Protein AF-A2FC98-F1 (afdb_monomer_lite)

Sequence (210 aa):
MTTYFIRNYIEILKECGGMNIEKQMKIYTKREDKYVVRMDRTTPLWDVMKTLWECKYFEPISYGELFTYTTDLYKQNLAPFKDLTYAPKYCVQLKKKAESKEVNKAKCKFIPEHVFFADFECSTDGFHKAFNICYDSEDGSVSESIWGQNCATEFLERLPDKSLIYFHNLSYDINFILRHMTEVKGTPIIKGSRTMQITGIIRMMLPDVW

Organism: Trichomonas vaginalis (strain ATCC PRA-98 / G3) (NCBI:txid412133)

Radius of gyration: 24.69 Å; chains: 1; bounding box: 65×34×64 Å

Secondary structure (DSSP, 8-state):
--HHHHHTHHHHHHHSTTS-HHHHTTEEEEETTEEEE-SS----HHHHHHHHHHTT-PPPPPHHHHHHHHHHHTTS-PPP-S-----TTTS-------------TTS-----SEEEEEEEEE--SSS--EEEEEEEETTSS-EEEEESTTHHHHHHHHSPTTEEEEETTHHHHHHHHGGG-SEEEEEEEEETTEEEEEEEE---------

InterPro domains:
  IPR012337 Ribonuclease H-like superfamily [SSF53098] (113-203)
  IPR036397 Ribonuclease H superfamily [G3DSA:3.30.420.10] (108-206)

pLDDT: mean 76.43, std 17.14, range [32.41, 96.5]

Foldseek 3Di:
DELQCLVCVVVLCVVVVVDDPLQSVQFHDADPNDTDGDPPDDDPPVSVVVSCVVVVVDDPQFPLNVVVCVVVVVVPDDDPCPDPDDDPVPDDDDPPDPDPDPPPPPPDDLDAPWEKEKEFDFDPPPPTATFKMWMATPVRPDTDMDGGSCRLLVVVVPDDPRYDYDYPQCLPVCSSNRRQFPAWPDDFDDDNSGGPDTDTDGDRPDPPPD

Structure (mmCIF, N/CA/C/O backbone):
data_AF-A2FC98-F1
#
_entry.id   AF-A2FC98-F1
#
loop_
_atom_site.group_PDB
_atom_site.id
_atom_site.type_symbol
_atom_site.label_atom_id
_atom_site.label_alt_id
_atom_site.label_comp_id
_atom_site.label_asym_id
_atom_site.label_entity_id
_atom_site.label_seq_id
_atom_site.pdbx_PDB_ins_code
_atom_site.Cartn_x
_atom_site.Cartn_y
_atom_site.Cartn_z
_atom_site.occupancy
_atom_site.B_iso_or_equiv
_atom_site.auth_seq_id
_atom_site.auth_comp_id
_atom_site.auth_asym_id
_atom_site.auth_atom_id
_atom_site.pdbx_PDB_model_num
ATOM 1 N N . MET A 1 1 ? 6.221 -8.059 -28.759 1.00 81.75 1 MET A N 1
ATOM 2 C CA . MET A 1 1 ? 7.152 -8.572 -27.739 1.00 81.75 1 MET A CA 1
ATOM 3 C C . MET A 1 1 ? 7.638 -9.958 -28.125 1.00 81.75 1 MET A C 1
ATOM 5 O O . MET A 1 1 ? 6.851 -10.730 -28.666 1.00 81.75 1 MET A O 1
ATOM 9 N N . THR A 1 2 ? 8.909 -10.269 -27.906 1.00 89.19 2 THR A N 1
ATOM 10 C CA . THR A 1 2 ? 9.522 -11.582 -28.170 1.00 89.19 2 THR A CA 1
ATOM 11 C C . THR A 1 2 ? 9.833 -12.295 -26.855 1.00 89.19 2 THR A C 1
ATOM 13 O O . THR A 1 2 ? 10.064 -11.654 -25.833 1.00 89.19 2 THR A O 1
ATOM 16 N N . THR A 1 3 ? 9.882 -13.627 -26.874 1.00 89.38 3 THR A N 1
ATOM 17 C CA . THR A 1 3 ? 10.328 -14.409 -25.706 1.00 89.38 3 THR A CA 1
ATOM 18 C C . THR A 1 3 ? 11.795 -14.144 -25.360 1.00 89.38 3 THR A C 1
ATOM 20 O O . THR A 1 3 ? 12.163 -14.135 -24.190 1.00 89.38 3 THR A O 1
ATOM 23 N N . TYR A 1 4 ? 12.625 -13.858 -26.370 1.00 90.19 4 TYR A N 1
ATOM 24 C CA . TYR A 1 4 ? 14.025 -13.477 -26.181 1.00 90.19 4 TYR A CA 1
ATOM 25 C C . TYR A 1 4 ? 14.160 -12.176 -25.386 1.00 90.19 4 TYR A C 1
ATOM 27 O O . TYR A 1 4 ? 14.960 -12.118 -24.455 1.00 90.19 4 TYR A O 1
ATOM 35 N N . PHE A 1 5 ? 13.352 -11.162 -25.717 1.00 89.75 5 PHE A N 1
ATOM 36 C CA . PHE A 1 5 ? 13.334 -9.899 -24.987 1.00 89.75 5 PHE A CA 1
ATOM 37 C C . PHE A 1 5 ? 12.967 -10.111 -23.519 1.00 89.75 5 PHE A C 1
ATOM 39 O O . PHE A 1 5 ? 13.672 -9.615 -22.653 1.00 89.75 5 PHE A O 1
ATOM 46 N N . ILE A 1 6 ? 11.922 -10.898 -23.238 1.00 88.88 6 ILE A N 1
ATOM 47 C CA . ILE A 1 6 ? 11.479 -11.168 -21.862 1.00 88.88 6 ILE A CA 1
ATOM 48 C C . ILE A 1 6 ? 12.611 -11.810 -21.049 1.00 88.88 6 ILE A C 1
ATOM 50 O O . ILE A 1 6 ? 12.925 -11.345 -19.962 1.00 88.88 6 ILE A O 1
ATOM 54 N N . ARG A 1 7 ? 13.278 -12.833 -21.594 1.00 90.56 7 ARG A N 1
ATOM 55 C CA . ARG A 1 7 ? 14.345 -13.562 -20.883 1.00 90.56 7 ARG A CA 1
ATOM 56 C C . ARG A 1 7 ? 15.604 -12.733 -20.622 1.00 90.56 7 ARG A C 1
ATOM 58 O O . ARG A 1 7 ? 16.310 -13.008 -19.663 1.00 90.56 7 ARG A O 1
ATOM 65 N N . ASN A 1 8 ? 15.887 -11.748 -21.472 1.00 89.69 8 ASN A N 1
ATOM 66 C CA . ASN A 1 8 ? 17.118 -10.951 -21.431 1.00 89.69 8 ASN A CA 1
ATOM 67 C C . ASN A 1 8 ? 16.816 -9.468 -21.163 1.00 89.69 8 ASN A C 1
ATOM 69 O O . ASN A 1 8 ? 17.595 -8.590 -21.528 1.00 89.69 8 ASN A O 1
ATOM 73 N N . TYR A 1 9 ? 15.665 -9.184 -20.549 1.00 86.38 9 TYR A N 1
ATOM 74 C CA . TYR A 1 9 ? 15.118 -7.838 -20.381 1.00 86.38 9 TYR A CA 1
ATOM 75 C C . TYR A 1 9 ? 16.117 -6.868 -19.735 1.00 86.38 9 TYR A C 1
ATOM 77 O O . TYR A 1 9 ? 16.328 -5.766 -20.239 1.00 86.38 9 TYR A O 1
ATOM 85 N N . ILE A 1 10 ? 16.785 -7.305 -18.664 1.00 86.19 10 ILE A N 1
ATOM 86 C CA . ILE A 1 10 ? 17.734 -6.485 -17.898 1.00 86.19 10 ILE A CA 1
ATOM 87 C C . ILE A 1 10 ? 18.973 -6.130 -18.738 1.00 86.19 10 ILE A C 1
ATOM 89 O O . ILE A 1 10 ? 19.403 -4.977 -18.750 1.00 86.19 10 ILE A O 1
ATOM 93 N N . GLU A 1 11 ? 19.533 -7.103 -19.465 1.00 87.75 11 GLU A N 1
ATOM 94 C CA . GLU A 1 11 ? 20.706 -6.902 -20.331 1.00 87.75 11 GLU A CA 1
ATOM 95 C C . GLU A 1 11 ? 20.370 -5.969 -21.500 1.00 87.75 11 GLU A C 1
ATOM 97 O O . GLU A 1 11 ? 21.089 -5.005 -21.760 1.00 87.75 11 GLU A O 1
ATOM 102 N N . ILE A 1 12 ? 19.226 -6.196 -22.151 1.00 86.25 12 ILE A N 1
ATOM 103 C CA . ILE A 1 12 ? 18.776 -5.392 -23.290 1.00 86.25 12 ILE A CA 1
ATOM 104 C C . ILE A 1 12 ? 18.507 -3.946 -22.872 1.00 86.25 12 ILE A C 1
ATOM 106 O O . ILE A 1 12 ? 18.895 -3.035 -23.598 1.00 86.25 12 ILE A O 1
ATOM 110 N N . LEU A 1 13 ? 17.884 -3.704 -21.716 1.00 85.25 13 LEU A N 1
ATOM 111 C CA . LEU A 1 13 ? 17.677 -2.337 -21.229 1.00 85.25 13 LEU A CA 1
ATOM 112 C C . LEU A 1 13 ? 18.994 -1.609 -20.962 1.00 85.25 13 LEU A C 1
ATOM 114 O O . LEU A 1 13 ? 19.109 -0.421 -21.262 1.00 85.25 13 LEU A O 1
ATOM 118 N N . LYS A 1 14 ? 19.989 -2.319 -20.424 1.00 86.44 14 LYS A N 1
ATOM 119 C CA . LYS A 1 14 ? 21.305 -1.752 -20.123 1.00 86.44 14 LYS A CA 1
ATOM 120 C C . LYS A 1 14 ? 22.097 -1.437 -21.394 1.00 86.44 14 LYS A C 1
ATOM 122 O O . LYS A 1 14 ? 22.682 -0.364 -21.489 1.00 86.44 14 LYS A O 1
ATOM 127 N N . GLU A 1 15 ? 22.106 -2.344 -22.370 1.00 85.00 15 GLU A N 1
ATOM 128 C CA . GLU A 1 15 ? 22.886 -2.194 -23.609 1.00 85.00 15 GLU A CA 1
ATOM 129 C C . GLU A 1 15 ? 22.175 -1.345 -24.676 1.00 85.00 15 GLU A C 1
ATOM 131 O O . GLU A 1 15 ? 22.826 -0.654 -25.457 1.00 85.00 15 GLU A O 1
ATOM 136 N N . CYS A 1 16 ? 20.840 -1.363 -24.716 1.00 81.19 16 CYS A N 1
ATOM 137 C CA . CYS A 1 16 ? 20.030 -0.682 -25.732 1.00 81.19 16 CYS A CA 1
ATOM 138 C C . CYS A 1 16 ? 19.216 0.498 -25.181 1.00 81.19 16 CYS A C 1
ATOM 140 O O . CYS A 1 16 ? 18.250 0.904 -25.829 1.00 81.19 16 CYS A O 1
ATOM 142 N N . GLY A 1 17 ? 19.586 1.075 -24.033 1.00 73.62 17 GLY A N 1
ATOM 143 C CA . GLY A 1 17 ? 18.816 2.132 -23.354 1.00 73.62 17 GLY A CA 1
ATOM 144 C C . GLY A 1 17 ? 18.501 3.379 -24.199 1.00 73.62 17 GLY A C 1
ATOM 145 O O . GLY A 1 17 ? 17.511 4.053 -23.943 1.00 73.62 17 GLY A O 1
ATOM 146 N N . GLY A 1 18 ? 19.279 3.658 -25.253 1.00 77.00 18 GLY A N 1
ATOM 147 C CA . GLY A 1 18 ? 18.998 4.738 -26.214 1.00 77.00 18 GLY A CA 1
ATOM 148 C C . GLY A 1 18 ? 17.953 4.403 -27.294 1.00 77.00 18 GLY A C 1
ATOM 149 O O . GLY A 1 18 ? 17.582 5.266 -28.087 1.00 77.00 18 GLY A O 1
ATOM 150 N N . MET A 1 19 ? 17.489 3.154 -27.372 1.00 80.00 19 MET A N 1
ATOM 151 C CA . MET A 1 19 ? 16.503 2.686 -28.348 1.00 80.00 19 MET A CA 1
ATOM 152 C C . MET A 1 19 ? 15.081 2.767 -27.775 1.00 80.00 19 MET A C 1
ATOM 154 O O . MET A 1 19 ? 14.864 2.472 -26.607 1.00 80.00 19 MET A O 1
ATOM 158 N N . ASN A 1 20 ? 14.087 3.096 -28.609 1.00 85.69 20 ASN A N 1
ATOM 159 C CA . ASN A 1 20 ? 12.675 3.039 -28.210 1.00 85.69 20 ASN A CA 1
ATOM 160 C C . ASN A 1 20 ? 12.293 1.617 -27.741 1.00 85.69 20 ASN A C 1
ATOM 162 O O . ASN A 1 20 ? 12.609 0.629 -28.414 1.00 85.69 20 ASN A O 1
ATOM 166 N N . ILE A 1 21 ? 11.573 1.537 -26.621 1.00 84.25 21 ILE A N 1
ATOM 167 C CA . ILE A 1 21 ? 11.107 0.299 -25.993 1.00 84.25 21 ILE A CA 1
ATOM 168 C C . ILE A 1 21 ? 10.326 -0.610 -26.952 1.00 84.25 21 ILE A C 1
ATOM 170 O O . ILE A 1 21 ? 10.532 -1.821 -26.946 1.00 84.25 21 ILE A O 1
ATOM 174 N N . GLU A 1 22 ? 9.524 -0.060 -27.868 1.00 84.06 22 GLU A N 1
ATOM 175 C CA . GLU A 1 22 ? 8.793 -0.857 -28.864 1.00 84.06 22 GLU A CA 1
ATOM 176 C C . GLU A 1 22 ? 9.739 -1.630 -29.789 1.00 84.06 22 GLU A C 1
ATOM 178 O O . GLU A 1 22 ? 9.478 -2.786 -30.140 1.00 84.06 22 GLU A O 1
ATOM 183 N N . LYS A 1 23 ? 10.871 -1.015 -30.159 1.00 84.56 23 LYS A N 1
ATOM 184 C CA . LYS A 1 23 ? 11.907 -1.669 -30.966 1.00 84.56 23 LYS A CA 1
ATOM 185 C C . LYS A 1 23 ? 12.675 -2.699 -30.142 1.00 84.56 23 LYS A C 1
ATOM 187 O O . LYS A 1 23 ? 12.954 -3.783 -30.653 1.00 84.56 23 LYS A O 1
ATOM 192 N N . GLN A 1 24 ? 12.958 -2.407 -28.871 1.00 84.69 24 GLN A N 1
ATOM 193 C CA . GLN A 1 24 ? 13.608 -3.359 -27.964 1.00 84.69 24 GLN A CA 1
ATOM 194 C C . GLN A 1 24 ? 12.753 -4.621 -27.770 1.00 84.69 24 GLN A C 1
ATOM 196 O O . GLN A 1 24 ? 13.249 -5.739 -27.907 1.00 84.69 24 GLN A O 1
ATOM 201 N N . MET A 1 25 ? 11.436 -4.466 -27.595 1.00 87.06 25 MET A N 1
ATOM 202 C CA . MET A 1 25 ? 10.476 -5.573 -27.484 1.00 87.06 25 MET A CA 1
ATOM 203 C C . MET A 1 25 ? 10.423 -6.472 -28.733 1.00 87.06 25 MET A C 1
ATOM 205 O O . MET A 1 25 ? 9.812 -7.546 -28.696 1.00 87.06 25 MET A O 1
ATOM 209 N N . LYS A 1 26 ? 11.004 -6.044 -29.858 1.00 89.12 26 LYS A N 1
ATOM 210 C CA . LYS A 1 26 ? 11.063 -6.777 -31.133 1.00 89.12 26 LYS A CA 1
ATOM 211 C C . LYS A 1 26 ? 12.419 -7.455 -31.379 1.00 89.12 26 LYS A C 1
ATOM 213 O O . LYS A 1 26 ? 12.589 -8.114 -32.409 1.00 89.12 26 LYS A O 1
ATOM 218 N N . ILE A 1 27 ? 13.363 -7.349 -30.442 1.00 88.44 27 ILE A N 1
ATOM 219 C CA . ILE A 1 27 ? 14.639 -8.076 -30.465 1.00 88.44 27 ILE A CA 1
ATOM 220 C C . ILE A 1 27 ? 14.365 -9.559 -30.256 1.00 88.44 27 ILE A C 1
ATOM 222 O O . ILE A 1 27 ? 13.848 -9.946 -29.216 1.00 88.44 27 ILE A O 1
ATOM 226 N N . TYR A 1 28 ? 14.707 -10.415 -31.213 1.00 87.38 28 TYR A N 1
ATOM 227 C CA . TYR A 1 28 ? 14.424 -11.853 -31.090 1.00 87.38 28 TYR A CA 1
ATOM 228 C C . TYR A 1 28 ? 15.670 -12.727 -30.929 1.00 87.38 28 TYR A C 1
ATOM 230 O O . TYR A 1 28 ? 15.529 -13.918 -30.664 1.00 87.38 28 TYR A O 1
ATOM 238 N N . THR A 1 29 ? 16.861 -12.167 -31.145 1.00 88.75 29 THR A N 1
ATOM 239 C CA . THR A 1 29 ? 18.152 -12.851 -30.992 1.00 88.75 29 THR A CA 1
ATOM 240 C C . THR A 1 29 ? 19.287 -11.825 -30.970 1.00 88.75 29 THR A C 1
ATOM 242 O O . THR A 1 29 ? 19.140 -10.728 -31.517 1.00 88.75 29 THR A O 1
ATOM 245 N N . LYS A 1 30 ? 20.438 -12.207 -30.414 1.00 89.38 30 LYS A N 1
ATOM 246 C CA . LYS A 1 30 ? 21.739 -11.539 -30.597 1.00 89.38 30 LYS A CA 1
ATOM 247 C C . LYS A 1 30 ? 22.561 -12.363 -31.601 1.00 89.38 30 LYS A C 1
ATOM 249 O O . LYS A 1 30 ? 22.506 -13.593 -31.559 1.00 89.38 30 LYS A O 1
ATOM 254 N N . ARG A 1 31 ? 23.233 -11.722 -32.559 1.00 86.69 31 ARG A N 1
ATOM 255 C CA . ARG A 1 31 ? 24.169 -12.350 -33.515 1.00 86.69 31 ARG A CA 1
ATOM 256 C C . ARG A 1 31 ? 25.391 -11.454 -33.639 1.00 86.69 31 ARG A C 1
ATOM 258 O O . ARG A 1 31 ? 25.205 -10.272 -33.897 1.00 86.69 31 ARG A O 1
ATOM 265 N N . GLU A 1 32 ? 26.594 -12.007 -33.477 1.00 79.56 32 GLU A N 1
ATOM 266 C CA . GLU A 1 32 ? 27.857 -11.252 -33.618 1.00 79.56 32 GLU A CA 1
ATOM 267 C C . GLU A 1 32 ? 27.831 -9.925 -32.827 1.00 79.56 32 GLU A C 1
ATOM 269 O O . GLU A 1 32 ? 28.072 -8.851 -33.374 1.00 79.56 32 GLU A O 1
ATOM 274 N N . ASP A 1 33 ? 27.407 -9.996 -31.558 1.00 81.50 33 ASP A N 1
ATOM 275 C CA . ASP A 1 33 ? 27.194 -8.856 -30.645 1.00 81.50 33 ASP A CA 1
ATOM 276 C C . ASP A 1 33 ? 26.200 -7.774 -31.091 1.00 81.50 33 ASP A C 1
ATOM 278 O O . ASP A 1 33 ? 26.037 -6.750 -30.430 1.00 81.50 33 ASP A O 1
ATOM 282 N N . LYS A 1 34 ? 25.437 -8.016 -32.158 1.00 84.12 34 LYS A N 1
ATOM 283 C CA . LYS A 1 34 ? 24.363 -7.129 -32.607 1.00 84.12 34 LYS A CA 1
ATOM 284 C C . LYS A 1 34 ? 22.997 -7.730 -32.308 1.00 84.12 34 LYS A C 1
ATOM 286 O O . LYS A 1 34 ? 22.699 -8.882 -32.639 1.00 84.12 34 LYS A O 1
ATOM 291 N N . TYR A 1 35 ? 22.126 -6.924 -31.711 1.00 87.31 35 TYR A N 1
ATOM 292 C CA . TYR A 1 35 ? 20.727 -7.287 -31.523 1.00 87.31 35 TYR A CA 1
ATOM 293 C C . TYR A 1 35 ? 19.975 -7.236 -32.847 1.00 87.31 35 TYR A C 1
ATOM 295 O O . TYR A 1 35 ? 19.983 -6.226 -33.553 1.00 87.31 35 TYR A O 1
ATOM 303 N N . VAL A 1 36 ? 19.290 -8.329 -33.175 1.00 86.31 36 VAL A N 1
ATOM 304 C CA . VAL A 1 36 ? 18.489 -8.422 -34.394 1.00 86.31 36 VAL A CA 1
ATOM 305 C C . VAL A 1 36 ? 17.028 -8.156 -34.055 1.00 86.31 36 VAL A C 1
ATOM 307 O O . VAL A 1 36 ? 16.391 -8.903 -33.305 1.00 86.31 36 VAL A O 1
ATOM 310 N N . VAL A 1 37 ? 16.493 -7.094 -34.652 1.00 86.62 37 VAL A N 1
ATOM 311 C CA . VAL A 1 37 ? 15.103 -6.662 -34.501 1.00 86.62 37 VAL A CA 1
ATOM 312 C C . VAL A 1 37 ? 14.287 -7.141 -35.697 1.00 86.62 37 VAL A C 1
ATOM 314 O O . VAL A 1 37 ? 14.701 -6.973 -36.843 1.00 86.62 37 VAL A O 1
ATOM 317 N N . ARG A 1 38 ? 13.109 -7.718 -35.446 1.00 84.75 38 ARG A N 1
ATOM 318 C CA . ARG A 1 38 ? 12.140 -8.067 -36.497 1.00 84.75 38 ARG A CA 1
ATOM 319 C C . ARG A 1 38 ? 10.767 -7.510 -36.163 1.00 84.75 38 ARG A C 1
ATOM 321 O O . ARG A 1 38 ? 10.146 -7.937 -35.193 1.00 84.75 38 ARG A O 1
ATOM 328 N N . MET A 1 39 ? 10.309 -6.552 -36.968 1.00 81.06 39 MET A N 1
ATOM 329 C CA . MET A 1 39 ? 9.047 -5.839 -36.733 1.00 81.06 39 MET A CA 1
ATOM 330 C C . MET A 1 39 ? 7.819 -6.680 -37.087 1.00 81.06 39 MET A C 1
ATOM 332 O O . MET A 1 39 ? 6.813 -6.623 -36.376 1.00 81.06 39 MET A O 1
ATOM 336 N N . ASP A 1 40 ? 7.943 -7.499 -38.129 1.00 79.81 40 ASP A N 1
ATOM 337 C CA . ASP A 1 40 ? 6.948 -8.445 -38.643 1.00 79.81 40 ASP A CA 1
ATOM 338 C C . ASP A 1 40 ? 6.651 -9.588 -37.668 1.00 79.81 40 ASP A C 1
ATOM 340 O O . ASP A 1 40 ? 5.559 -10.153 -37.665 1.00 79.81 40 ASP A O 1
ATOM 344 N N . ARG A 1 41 ? 7.609 -9.921 -36.798 1.00 78.44 41 ARG A N 1
ATOM 345 C CA . ARG A 1 41 ? 7.461 -11.042 -35.879 1.00 78.44 41 ARG A CA 1
ATOM 346 C C . ARG A 1 41 ? 6.411 -10.752 -34.806 1.00 78.44 41 ARG A C 1
ATOM 348 O O . ARG A 1 41 ? 6.507 -9.800 -34.015 1.00 78.44 41 ARG A O 1
ATOM 355 N N . THR A 1 42 ? 5.443 -11.655 -34.736 1.00 77.19 42 THR A N 1
ATOM 356 C CA . THR A 1 42 ? 4.445 -11.753 -33.674 1.00 77.19 42 THR A CA 1
ATOM 357 C C . THR A 1 42 ? 4.717 -13.003 -32.851 1.00 77.19 42 THR A C 1
ATOM 359 O O . THR A 1 42 ? 4.834 -14.100 -33.392 1.00 77.19 42 THR A O 1
ATOM 362 N N . THR A 1 43 ? 4.833 -12.836 -31.539 1.00 86.19 43 THR A N 1
ATOM 363 C CA . THR A 1 43 ? 4.889 -13.961 -30.601 1.00 86.19 43 THR A CA 1
ATOM 364 C C . THR A 1 43 ? 3.469 -14.224 -30.118 1.00 86.19 43 THR A C 1
ATOM 366 O O . THR A 1 43 ? 2.803 -13.254 -29.740 1.00 86.19 43 THR A O 1
ATOM 369 N N . PRO A 1 44 ? 2.992 -15.479 -30.120 1.00 89.56 44 PRO A N 1
ATOM 370 C CA . PRO A 1 44 ? 1.703 -15.817 -29.534 1.00 89.56 44 PRO A CA 1
ATOM 371 C C . PRO A 1 44 ? 1.600 -15.314 -28.091 1.00 89.56 44 PRO A C 1
ATOM 373 O O . PRO A 1 44 ? 2.558 -15.408 -27.321 1.00 89.56 44 PRO A O 1
ATOM 376 N N . LEU A 1 45 ? 0.426 -14.803 -27.710 1.00 86.50 45 LEU A N 1
ATOM 377 C CA . LEU A 1 45 ? 0.183 -14.301 -26.353 1.00 86.50 45 LEU A CA 1
ATOM 378 C C . LEU A 1 45 ? 0.461 -15.377 -25.294 1.00 86.50 45 LEU A C 1
ATOM 380 O O . LEU A 1 45 ? 1.036 -15.084 -24.252 1.00 86.50 45 LEU A O 1
ATOM 384 N N . TRP A 1 46 ? 0.104 -16.627 -25.589 1.00 88.00 46 TRP A N 1
ATOM 385 C CA . TRP A 1 46 ? 0.376 -17.767 -24.716 1.00 88.00 46 TRP A CA 1
ATOM 386 C C . TRP A 1 46 ? 1.868 -17.928 -24.398 1.00 88.00 46 TRP A C 1
ATOM 388 O O . TRP A 1 46 ? 2.236 -18.048 -23.233 1.00 88.00 46 TRP A O 1
ATOM 398 N N . ASP A 1 47 ? 2.735 -17.857 -25.411 1.00 89.62 47 ASP A N 1
ATOM 399 C CA . ASP A 1 47 ? 4.182 -18.000 -25.224 1.00 89.62 47 ASP A CA 1
ATOM 400 C C . ASP A 1 47 ? 4.766 -16.826 -24.437 1.00 89.62 47 ASP A C 1
ATOM 402 O O . ASP A 1 47 ? 5.685 -17.003 -23.637 1.00 89.62 47 ASP A O 1
ATOM 406 N N . VAL A 1 48 ? 4.208 -15.627 -24.623 1.00 90.38 48 VAL A N 1
ATOM 407 C CA . VAL A 1 48 ? 4.547 -14.448 -23.819 1.00 90.38 48 VAL A CA 1
ATOM 408 C C . VAL A 1 48 ? 4.188 -14.674 -22.351 1.00 90.38 48 VAL A C 1
ATOM 410 O O . VAL A 1 48 ? 5.059 -14.542 -21.494 1.00 90.38 48 VAL A O 1
ATOM 413 N N . MET A 1 49 ? 2.943 -15.061 -22.065 1.00 89.69 49 MET A N 1
ATOM 414 C CA . MET A 1 49 ? 2.459 -15.309 -20.702 1.00 89.69 49 MET A CA 1
ATOM 415 C C . MET A 1 49 ? 3.261 -16.417 -20.019 1.00 89.69 49 MET A C 1
ATOM 417 O O . MET A 1 49 ? 3.709 -16.252 -18.886 1.00 89.69 49 MET A O 1
ATOM 421 N N . LYS A 1 50 ? 3.517 -17.518 -20.732 1.00 92.81 50 LYS A N 1
ATOM 422 C CA . LYS A 1 50 ? 4.335 -18.627 -20.238 1.00 92.81 50 LYS A CA 1
ATOM 423 C C . LYS A 1 50 ? 5.760 -18.180 -19.910 1.00 92.81 50 LYS A C 1
ATOM 425 O O . LYS A 1 50 ? 6.272 -18.522 -18.852 1.00 92.81 50 LYS A O 1
ATOM 430 N N . THR A 1 51 ? 6.385 -17.386 -20.780 1.00 90.06 51 THR A N 1
ATOM 431 C CA . THR A 1 51 ? 7.757 -16.899 -20.554 1.00 90.06 51 THR A CA 1
ATOM 432 C C . THR A 1 51 ? 7.824 -15.930 -19.371 1.00 90.06 51 THR A C 1
ATOM 434 O O . THR A 1 51 ? 8.738 -16.029 -18.561 1.00 90.06 51 THR A O 1
ATOM 437 N N . LEU A 1 52 ? 6.849 -15.025 -19.227 1.00 90.31 52 LEU A N 1
ATOM 438 C CA . LEU A 1 52 ? 6.750 -14.130 -18.064 1.00 90.31 52 LEU A CA 1
ATOM 439 C C . LEU A 1 52 ? 6.601 -14.916 -16.754 1.00 90.31 52 LEU A C 1
ATOM 441 O O . LEU A 1 52 ? 7.209 -14.556 -15.746 1.00 90.31 52 LEU A O 1
ATOM 445 N N . TRP A 1 53 ? 5.841 -16.014 -16.792 1.00 87.50 53 TRP A N 1
ATOM 446 C CA . TRP A 1 53 ? 5.659 -16.916 -15.657 1.00 87.50 53 TRP A CA 1
ATOM 447 C C . TRP A 1 53 ? 6.952 -17.649 -15.297 1.00 87.50 53 TRP A C 1
ATOM 449 O O . TRP A 1 53 ? 7.368 -17.631 -14.141 1.00 87.50 53 TRP A O 1
ATOM 459 N N . GLU A 1 54 ? 7.628 -18.241 -16.287 1.00 91.44 54 GLU A N 1
ATOM 460 C CA . GLU A 1 54 ? 8.928 -18.906 -16.112 1.00 91.44 54 GLU A CA 1
ATOM 461 C C . GLU A 1 54 ? 9.989 -17.955 -15.537 1.00 91.44 54 GLU A C 1
ATOM 463 O O . GLU A 1 54 ? 10.778 -18.350 -14.679 1.00 91.44 54 GLU A O 1
ATOM 468 N N . CYS A 1 55 ? 9.986 -16.692 -15.969 1.00 88.31 55 CYS A N 1
ATOM 469 C CA . CYS A 1 55 ? 10.916 -15.665 -15.503 1.00 88.31 55 CYS A CA 1
ATOM 470 C C . CYS A 1 55 ? 10.508 -14.992 -14.178 1.00 88.31 55 CYS A C 1
ATOM 472 O O . CYS A 1 55 ? 11.212 -14.087 -13.739 1.00 88.31 55 CYS A O 1
ATOM 474 N N . LYS A 1 56 ? 9.414 -15.423 -13.530 1.00 87.75 56 LYS A N 1
ATOM 475 C CA . LYS A 1 56 ? 8.904 -14.861 -12.262 1.00 87.75 56 LYS A CA 1
ATOM 476 C C . LYS A 1 56 ? 8.646 -13.347 -12.306 1.00 87.75 56 LYS A C 1
ATOM 478 O O . LYS A 1 56 ? 8.866 -12.652 -11.322 1.00 87.75 56 LYS A O 1
ATOM 483 N N . TYR A 1 57 ? 8.157 -12.840 -13.437 1.00 84.69 57 TYR A N 1
ATOM 484 C CA . TYR A 1 57 ? 7.820 -11.418 -13.593 1.00 84.69 57 TYR A CA 1
ATOM 485 C C . TYR A 1 57 ? 6.387 -11.063 -13.181 1.00 84.69 57 TYR A C 1
ATOM 487 O O . TYR A 1 57 ? 5.979 -9.914 -13.325 1.00 84.69 57 TYR A O 1
ATOM 495 N N . PHE A 1 58 ? 5.608 -12.030 -12.695 1.00 82.81 58 PHE A N 1
ATOM 496 C CA . PHE A 1 58 ? 4.293 -11.758 -12.130 1.00 82.81 58 PHE A CA 1
ATOM 497 C C . PHE A 1 58 ? 4.399 -11.529 -10.630 1.00 82.81 58 PHE A C 1
ATOM 499 O O . PHE A 1 58 ? 4.949 -12.360 -9.907 1.00 82.81 58 PHE A O 1
ATOM 506 N N . GLU A 1 59 ? 3.798 -10.440 -10.176 1.00 74.44 59 GLU A N 1
ATOM 507 C CA . GLU A 1 59 ? 3.550 -10.199 -8.764 1.00 74.44 59 GLU A CA 1
ATOM 508 C C . GLU A 1 59 ? 2.130 -10.669 -8.414 1.00 74.44 59 GLU A C 1
ATOM 510 O O . GLU A 1 59 ? 1.215 -10.547 -9.240 1.00 74.44 59 GLU A O 1
ATOM 515 N N . PRO A 1 60 ? 1.919 -11.258 -7.224 1.00 70.38 60 PRO A N 1
ATOM 516 C CA . PRO A 1 60 ? 0.581 -11.570 -6.749 1.00 70.38 60 PRO A CA 1
ATOM 517 C C . PRO A 1 60 ? -0.270 -10.301 -6.707 1.00 70.38 60 PRO A C 1
ATOM 519 O O . PRO A 1 60 ? 0.170 -9.281 -6.185 1.00 70.38 60 PRO A O 1
ATOM 522 N N . ILE A 1 61 ? -1.504 -10.385 -7.207 1.00 62.25 61 ILE A N 1
ATOM 523 C CA . ILE A 1 61 ? -2.464 -9.286 -7.079 1.00 62.25 61 ILE A CA 1
ATOM 524 C C . ILE A 1 61 ? -2.697 -9.041 -5.589 1.00 62.25 61 ILE A C 1
ATOM 526 O O . ILE A 1 61 ? -3.110 -9.950 -4.860 1.00 62.25 61 ILE A O 1
ATOM 530 N N . SER A 1 62 ? -2.441 -7.818 -5.141 1.00 57.72 62 SER A N 1
ATOM 531 C CA . SER A 1 62 ? -2.676 -7.436 -3.755 1.00 57.72 62 SER A CA 1
ATOM 532 C C . SER A 1 62 ? -4.175 -7.341 -3.457 1.00 57.72 62 SER A C 1
ATOM 534 O O . SER A 1 62 ? -5.006 -7.074 -4.331 1.00 57.72 62 SER A O 1
ATOM 536 N N . TYR A 1 63 ? -4.547 -7.516 -2.188 1.00 57.09 63 TYR A N 1
ATOM 537 C CA . TYR A 1 63 ? -5.942 -7.374 -1.763 1.00 57.09 63 TYR A CA 1
ATOM 538 C C . TYR A 1 63 ? -6.508 -5.977 -2.062 1.00 57.09 63 TYR A C 1
ATOM 540 O O . TYR A 1 63 ? -7.683 -5.858 -2.405 1.00 57.09 63 TYR A O 1
ATOM 548 N N . GLY A 1 64 ? -5.673 -4.935 -1.974 1.00 53.78 64 GLY A N 1
ATOM 549 C CA . GLY A 1 64 ? -6.050 -3.568 -2.338 1.00 53.78 64 GLY A CA 1
ATOM 550 C C . GLY A 1 64 ? -6.411 -3.435 -3.813 1.00 53.78 64 GLY A C 1
ATOM 551 O O . GLY A 1 64 ? -7.474 -2.913 -4.140 1.00 53.78 64 GLY A O 1
ATOM 552 N N . GLU A 1 65 ? -5.584 -3.986 -4.701 1.00 57.12 65 GLU A N 1
ATOM 553 C CA . GLU A 1 65 ? -5.870 -4.002 -6.136 1.00 57.12 65 GLU A CA 1
ATOM 554 C C . GLU A 1 65 ? -7.145 -4.786 -6.439 1.00 57.12 65 GLU A C 1
ATOM 556 O O . GLU A 1 65 ? -7.977 -4.308 -7.202 1.00 57.12 65 GLU A O 1
ATOM 561 N N . LEU A 1 66 ? -7.362 -5.942 -5.802 1.00 57.91 66 LEU A N 1
ATOM 562 C CA . LEU A 1 66 ? -8.591 -6.726 -5.966 1.00 57.91 66 LEU A CA 1
ATOM 563 C C . LEU A 1 66 ? -9.845 -5.922 -5.570 1.00 57.91 66 LEU A C 1
ATOM 565 O O . LEU A 1 66 ? -10.888 -6.025 -6.218 1.00 57.91 66 LEU A O 1
ATOM 569 N N . PHE A 1 67 ? -9.757 -5.109 -4.518 1.00 53.22 67 PHE A N 1
ATOM 570 C CA . PHE A 1 67 ? -10.863 -4.278 -4.040 1.00 53.22 67 PHE A CA 1
ATOM 571 C C . PHE A 1 67 ? -11.178 -3.121 -5.002 1.00 53.22 67 PHE A C 1
ATOM 573 O O . PHE A 1 67 ? -12.346 -2.857 -5.304 1.00 53.22 67 PHE A O 1
ATOM 580 N N . THR A 1 68 ? -10.147 -2.483 -5.555 1.00 53.97 68 THR A N 1
ATOM 581 C CA . THR A 1 68 ? -10.283 -1.474 -6.619 1.00 53.97 68 THR A CA 1
ATOM 582 C C . THR A 1 68 ? -10.832 -2.096 -7.906 1.00 53.97 68 THR A C 1
ATOM 584 O O . THR A 1 68 ? -11.819 -1.622 -8.462 1.00 53.97 68 THR A O 1
ATOM 587 N N . TYR A 1 69 ? -10.273 -3.228 -8.343 1.00 50.88 69 TYR A N 1
ATOM 588 C CA . TYR A 1 69 ? -10.734 -3.943 -9.533 1.00 50.88 69 TYR A CA 1
ATOM 589 C C . TYR A 1 69 ? -12.182 -4.387 -9.400 1.00 50.88 69 TYR A C 1
ATOM 591 O O . TYR A 1 69 ? -12.954 -4.192 -10.328 1.00 50.88 69 TYR A O 1
ATOM 599 N N . THR A 1 70 ? -12.587 -4.952 -8.263 1.00 54.06 70 THR A N 1
ATOM 600 C CA . THR A 1 70 ? -13.987 -5.350 -8.065 1.00 54.06 70 THR A CA 1
ATOM 601 C C . THR A 1 70 ? -14.915 -4.140 -8.081 1.00 54.06 70 THR A C 1
ATOM 603 O O . THR A 1 70 ? -15.940 -4.190 -8.750 1.00 54.06 70 THR A O 1
ATOM 606 N N . THR A 1 71 ? -14.563 -3.027 -7.439 1.00 54.56 71 THR A N 1
ATOM 607 C CA . THR A 1 71 ? -15.414 -1.826 -7.441 1.00 54.56 71 THR A CA 1
ATOM 608 C C . THR A 1 71 ? -15.511 -1.124 -8.801 1.00 54.56 71 THR A C 1
ATOM 610 O O . THR A 1 71 ? -16.569 -0.561 -9.099 1.00 54.56 71 THR A O 1
ATOM 613 N N . ASP A 1 72 ? -14.484 -1.197 -9.652 1.00 42.97 72 ASP A N 1
ATOM 614 C CA . ASP A 1 72 ? -14.499 -0.592 -10.992 1.00 42.97 72 ASP A CA 1
ATOM 615 C C . ASP A 1 72 ? -14.981 -1.542 -12.105 1.00 42.97 72 ASP A C 1
ATOM 617 O O . ASP A 1 72 ? -15.710 -1.103 -12.996 1.00 42.97 72 ASP A O 1
ATOM 621 N N . LEU A 1 73 ? -14.704 -2.851 -12.032 1.00 43.62 73 LEU A N 1
ATOM 622 C CA . LEU A 1 73 ? -15.285 -3.855 -12.943 1.00 43.62 73 LEU A CA 1
ATOM 623 C C . LEU A 1 73 ? -16.788 -4.027 -12.713 1.00 43.62 73 LEU A C 1
ATOM 625 O O . LEU A 1 73 ? -17.523 -4.201 -13.680 1.00 43.62 73 LEU A O 1
ATOM 629 N N . TYR A 1 74 ? -17.285 -3.895 -11.476 1.00 47.00 74 TYR A N 1
ATOM 630 C CA . TYR A 1 74 ? -18.735 -3.876 -11.233 1.00 47.00 74 TYR A CA 1
ATOM 631 C C . TYR A 1 74 ? -19.445 -2.696 -11.923 1.00 47.00 74 TYR A C 1
ATOM 633 O O . TYR A 1 74 ? -20.659 -2.758 -12.119 1.00 47.00 74 TYR A O 1
ATOM 641 N N . LYS A 1 75 ? -18.721 -1.636 -12.318 1.00 48.84 75 LYS A N 1
ATOM 642 C CA . LYS A 1 75 ? -19.284 -0.507 -13.078 1.00 48.84 75 LYS A CA 1
ATOM 643 C C . LYS A 1 75 ? -19.289 -0.741 -14.590 1.00 48.84 75 LYS A C 1
ATOM 645 O O . LYS A 1 75 ? -20.036 -0.062 -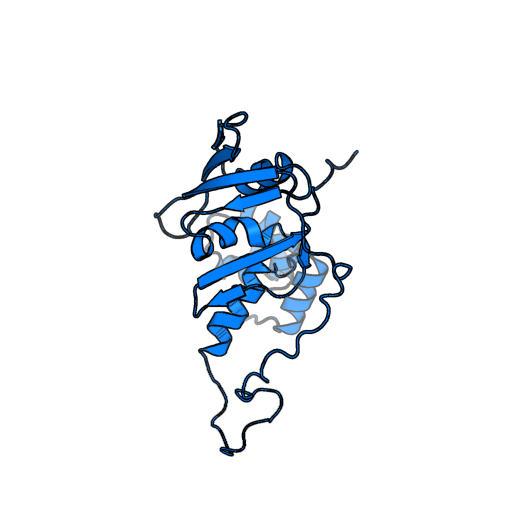15.290 1.00 48.84 75 LYS A O 1
ATOM 650 N N . GLN A 1 76 ? -18.488 -1.673 -15.108 1.00 45.72 76 GLN A N 1
ATOM 651 C CA . GLN A 1 76 ? -18.340 -1.899 -16.545 1.00 45.72 76 GLN A CA 1
ATOM 652 C C . GLN A 1 76 ? -18.940 -3.257 -16.932 1.00 45.72 76 GLN A C 1
ATOM 654 O O . GLN A 1 76 ? -18.302 -4.296 -16.819 1.00 45.72 76 GLN A O 1
ATOM 659 N N . ASN A 1 77 ? -20.177 -3.220 -17.437 1.00 47.88 77 ASN A N 1
ATOM 660 C CA . ASN A 1 77 ? -20.939 -4.342 -18.002 1.00 47.88 77 ASN A CA 1
ATOM 661 C C . ASN A 1 77 ? -21.504 -5.365 -17.006 1.00 47.88 77 ASN A C 1
ATOM 663 O O . ASN A 1 77 ? -21.220 -6.562 -17.072 1.00 47.88 77 ASN A O 1
ATOM 667 N N . LEU A 1 78 ? -22.464 -4.922 -16.190 1.00 48.41 78 LEU A N 1
ATOM 668 C CA . LEU A 1 78 ? -23.539 -5.832 -15.799 1.00 48.41 78 LEU A CA 1
ATOM 669 C C . LEU A 1 78 ? -24.275 -6.265 -17.076 1.00 48.41 78 LEU A C 1
ATOM 671 O O . LEU A 1 78 ? -24.735 -5.423 -17.850 1.00 48.41 78 LEU A O 1
ATOM 675 N N . ALA A 1 79 ? -24.342 -7.576 -17.317 1.00 47.69 79 ALA A N 1
ATOM 676 C CA . ALA A 1 79 ? -25.130 -8.142 -18.404 1.00 47.69 79 ALA A CA 1
ATOM 677 C C . ALA A 1 79 ? -26.564 -7.577 -18.362 1.00 47.69 79 ALA A C 1
ATOM 679 O O . ALA A 1 79 ? -27.098 -7.385 -17.264 1.00 47.69 79 ALA A O 1
ATOM 680 N N . PRO A 1 80 ? -27.211 -7.319 -19.515 1.00 48.59 80 PRO A N 1
ATOM 681 C CA . PRO A 1 80 ? -28.595 -6.871 -19.518 1.00 48.59 80 PRO A CA 1
ATOM 682 C C . PRO A 1 80 ? -29.440 -7.890 -18.753 1.00 48.59 80 PRO A C 1
ATOM 684 O O . PRO A 1 80 ? -29.376 -9.092 -19.030 1.00 48.59 80 PRO A O 1
ATOM 687 N N . PHE A 1 81 ? -30.201 -7.409 -17.767 1.00 47.03 81 PHE A N 1
ATOM 688 C CA . PHE A 1 81 ? -31.144 -8.227 -17.016 1.00 47.03 81 PHE A CA 1
ATOM 689 C C . PHE A 1 81 ? -32.136 -8.839 -18.010 1.00 47.03 81 PHE A C 1
ATOM 691 O O . PHE A 1 81 ? -33.028 -8.160 -18.511 1.00 47.03 81 PHE A O 1
ATOM 698 N N . LYS A 1 82 ? -31.944 -10.120 -18.342 1.00 56.06 82 LYS A N 1
ATOM 699 C CA . LYS A 1 82 ? -32.883 -10.884 -19.178 1.00 56.06 82 LYS A CA 1
ATOM 700 C C . LYS A 1 82 ? -34.209 -11.131 -18.461 1.00 56.06 82 LYS A C 1
ATOM 702 O O . LYS A 1 82 ? -35.207 -11.385 -19.120 1.00 56.06 82 LYS A O 1
ATOM 707 N N . ASP A 1 83 ? -34.194 -11.054 -17.134 1.00 59.41 83 ASP A N 1
ATOM 708 C CA . ASP A 1 83 ? -35.351 -11.229 -16.274 1.00 59.41 83 ASP A CA 1
ATOM 709 C C . ASP A 1 83 ? -35.210 -10.333 -15.031 1.00 59.41 83 ASP A C 1
ATOM 711 O O . ASP A 1 83 ? -34.112 -10.163 -14.491 1.00 59.41 83 ASP A O 1
ATOM 715 N N . LEU A 1 84 ? -36.328 -9.752 -14.597 1.00 58.09 84 LEU A N 1
ATOM 716 C CA . LEU A 1 84 ? -36.468 -8.927 -13.392 1.00 58.09 84 LEU A CA 1
ATOM 717 C C . LEU A 1 84 ? -36.611 -9.784 -12.121 1.00 58.09 84 LEU A C 1
ATOM 719 O O . LEU A 1 84 ? -36.820 -9.256 -11.027 1.00 58.09 84 LEU A O 1
ATOM 723 N N . THR A 1 85 ? -36.501 -11.108 -12.236 1.00 55.50 85 THR A N 1
ATOM 724 C CA . THR A 1 85 ? -36.477 -12.012 -11.087 1.00 55.50 85 THR A CA 1
ATOM 725 C C . THR A 1 85 ? -35.215 -11.800 -10.260 1.00 55.50 85 THR A C 1
ATOM 727 O O . THR A 1 85 ? -34.106 -12.178 -10.648 1.00 55.50 85 THR A O 1
ATOM 730 N N . TYR A 1 86 ? -35.378 -11.223 -9.076 1.00 51.53 86 TYR A N 1
ATOM 731 C CA . TYR A 1 86 ? -34.283 -11.095 -8.131 1.00 51.53 86 TYR A CA 1
ATOM 732 C C . TYR A 1 86 ? -33.941 -12.448 -7.495 1.00 51.53 86 TYR A C 1
ATOM 734 O O . TYR A 1 86 ? -34.822 -13.181 -7.048 1.00 51.53 86 TYR A O 1
ATOM 742 N N . ALA A 1 87 ? -32.647 -12.754 -7.378 1.00 60.22 87 ALA A N 1
ATOM 743 C CA . ALA A 1 87 ? -32.187 -13.886 -6.584 1.00 60.22 87 ALA A CA 1
ATOM 744 C C . ALA A 1 87 ? -32.473 -13.615 -5.088 1.00 60.22 87 ALA A C 1
ATOM 746 O O . ALA A 1 87 ? -31.850 -12.712 -4.523 1.00 60.22 87 ALA A O 1
ATOM 747 N N . PRO A 1 88 ? -33.327 -14.404 -4.401 1.00 60.16 88 PRO A N 1
ATOM 748 C CA . PRO A 1 88 ? -33.796 -14.100 -3.038 1.00 60.16 88 PRO A CA 1
ATOM 749 C C . PRO A 1 88 ? -32.682 -13.958 -1.990 1.00 60.16 88 PRO A C 1
ATOM 751 O O . PRO A 1 88 ? -32.844 -13.275 -0.978 1.00 60.16 88 PRO A O 1
ATOM 754 N N . LYS A 1 89 ? -31.529 -14.592 -2.243 1.00 59.81 89 LYS A N 1
ATOM 755 C CA . LYS A 1 89 ? -30.321 -14.505 -1.408 1.00 59.81 89 LYS A CA 1
ATOM 756 C C . LYS A 1 89 ? -29.633 -13.134 -1.440 1.00 59.81 89 LYS A C 1
ATOM 758 O O . LYS A 1 89 ? -28.887 -12.828 -0.519 1.00 59.81 89 LYS A O 1
ATOM 763 N N . TYR A 1 90 ? -29.862 -12.340 -2.486 1.00 47.59 90 TYR A N 1
ATOM 764 C CA . TYR A 1 90 ? -29.247 -11.023 -2.691 1.00 47.59 90 TYR A CA 1
ATOM 765 C C . TYR A 1 90 ? -30.268 -9.872 -2.642 1.00 47.59 90 TYR A C 1
ATOM 767 O O . TYR A 1 90 ? -29.890 -8.711 -2.769 1.00 47.59 90 TYR A O 1
ATOM 775 N N . CYS A 1 91 ? -31.557 -10.172 -2.443 1.00 55.56 91 CYS A N 1
ATOM 776 C CA . CYS A 1 91 ? -32.595 -9.169 -2.212 1.00 55.56 91 CYS A CA 1
ATOM 777 C C . CYS A 1 91 ? -32.447 -8.504 -0.842 1.00 55.56 91 CYS A C 1
ATOM 779 O O . CYS A 1 91 ? -32.041 -9.136 0.134 1.00 55.56 91 CYS A O 1
ATOM 781 N N . VAL A 1 92 ? -32.904 -7.255 -0.746 1.00 45.25 92 VAL A N 1
ATOM 782 C CA . VAL A 1 92 ? -33.153 -6.589 0.536 1.00 45.25 92 VAL A CA 1
ATOM 783 C C . VAL A 1 92 ? -34.201 -7.400 1.301 1.00 45.25 92 VAL A C 1
ATOM 785 O O . VAL A 1 92 ? -35.373 -7.429 0.936 1.00 45.25 92 VAL A O 1
ATOM 788 N N . GLN A 1 93 ? -33.775 -8.088 2.356 1.00 61.03 93 GLN A N 1
ATOM 789 C CA . GLN A 1 93 ? -34.682 -8.766 3.274 1.00 61.03 93 GLN A CA 1
ATOM 790 C C . GLN A 1 93 ? -35.095 -7.781 4.365 1.00 61.03 93 GLN A C 1
ATOM 792 O O . GLN A 1 93 ? -34.255 -7.061 4.910 1.00 61.03 93 GLN A O 1
ATOM 797 N N . LEU A 1 94 ? -36.387 -7.761 4.709 1.00 59.88 94 LEU A N 1
ATOM 798 C CA . LEU A 1 94 ? -36.859 -7.063 5.902 1.00 59.88 94 LEU A CA 1
ATOM 799 C C . LEU A 1 94 ? -36.039 -7.561 7.089 1.00 59.88 94 LEU A C 1
ATOM 801 O O . LEU A 1 94 ? -36.049 -8.752 7.411 1.00 59.88 94 LEU A O 1
ATOM 805 N N . LYS A 1 95 ? -35.297 -6.641 7.714 1.00 48.00 95 LYS A N 1
ATOM 806 C CA . LYS A 1 95 ? -34.527 -6.921 8.922 1.00 48.00 95 LYS A CA 1
ATOM 807 C C . LYS A 1 95 ? -35.524 -7.484 9.932 1.00 48.00 95 LYS A C 1
ATOM 809 O O . LYS A 1 95 ? -36.392 -6.751 10.407 1.00 48.00 95 LYS A O 1
ATOM 814 N N . LYS A 1 96 ? -35.451 -8.791 10.208 1.00 63.66 96 LYS A N 1
ATOM 815 C CA . LYS A 1 96 ? -36.261 -9.397 11.269 1.00 63.66 96 LYS A CA 1
ATOM 816 C C . LYS A 1 96 ? -36.034 -8.547 12.516 1.00 63.66 96 LYS A C 1
ATOM 818 O O . LYS A 1 96 ? -34.882 -8.189 12.790 1.00 63.66 96 LYS A O 1
ATOM 823 N N . LYS A 1 97 ? -37.114 -8.170 13.220 1.00 51.12 97 LYS A N 1
ATOM 824 C CA . LYS A 1 97 ? -36.987 -7.518 14.532 1.00 51.12 97 LYS A CA 1
ATOM 825 C C . LYS A 1 97 ? -35.963 -8.330 15.305 1.00 51.12 97 LYS A C 1
ATOM 827 O O . LYS A 1 97 ? -36.049 -9.556 15.295 1.00 51.12 97 LYS A O 1
ATOM 832 N N . ALA A 1 98 ? -34.956 -7.650 15.844 1.00 46.62 98 ALA A N 1
ATOM 833 C CA . ALA A 1 98 ? -33.923 -8.308 16.611 1.00 46.62 98 ALA A CA 1
ATOM 834 C C . ALA A 1 98 ? -34.626 -9.046 17.749 1.00 46.62 98 ALA A C 1
ATOM 836 O O . ALA A 1 98 ? -35.044 -8.436 18.728 1.00 46.62 98 ALA A O 1
ATOM 837 N N . GLU A 1 99 ? -34.811 -10.354 17.587 1.00 50.34 99 GLU A N 1
ATOM 838 C CA . GLU A 1 99 ? -34.991 -11.231 18.724 1.00 50.34 99 GLU A CA 1
ATOM 839 C C . GLU A 1 99 ? -33.805 -10.923 19.625 1.00 50.34 99 GLU A C 1
ATOM 841 O O . GLU A 1 99 ? -32.673 -10.802 19.133 1.00 50.34 99 GLU A O 1
ATOM 846 N N . SER A 1 100 ? -34.073 -10.701 20.910 1.00 45.78 100 SER A N 1
ATOM 847 C CA . SER A 1 100 ? -33.052 -10.587 21.938 1.00 45.78 100 SER A CA 1
ATOM 848 C C . SER A 1 100 ? -32.311 -11.916 21.983 1.00 45.78 100 SER A C 1
ATOM 850 O O . SER A 1 100 ? -32.563 -12.771 22.825 1.00 45.78 100 SER A O 1
ATOM 852 N N . LYS A 1 101 ? -31.424 -12.126 21.013 1.00 46.41 101 LYS A N 1
ATOM 853 C CA . LYS A 1 101 ? -30.405 -13.144 21.084 1.00 46.41 101 LYS A CA 1
ATOM 854 C C . LYS A 1 101 ? -29.632 -12.738 22.314 1.00 46.41 101 LYS A C 1
ATOM 856 O O . LYS A 1 101 ? -29.034 -11.660 22.314 1.00 46.41 101 LYS A O 1
ATOM 861 N N . GLU A 1 102 ? -29.687 -13.563 23.353 1.00 43.94 102 GLU A N 1
ATOM 862 C CA . GLU A 1 102 ? -28.613 -13.590 24.327 1.00 43.94 102 GLU A CA 1
ATOM 863 C C . GLU A 1 102 ? -27.335 -13.543 23.505 1.00 43.94 102 GLU A C 1
ATOM 865 O O . GLU A 1 102 ? -27.048 -14.423 22.684 1.00 43.94 102 GLU A O 1
ATOM 870 N N . VAL A 1 103 ? -26.670 -12.393 23.567 1.00 44.47 103 VAL A N 1
ATOM 871 C CA . VAL A 1 103 ? -25.454 -12.178 22.816 1.00 44.47 103 VAL A CA 1
ATOM 872 C C . VAL A 1 103 ? -24.508 -13.191 23.419 1.00 44.47 103 VAL A C 1
ATOM 874 O O . VAL A 1 103 ? -24.029 -12.990 24.531 1.00 44.47 103 VAL A O 1
ATOM 877 N N . ASN A 1 104 ? -24.271 -14.293 22.710 1.00 42.81 104 ASN A N 1
ATOM 878 C CA . ASN A 1 104 ? -23.123 -15.141 22.953 1.00 42.81 104 ASN A CA 1
ATOM 879 C C . ASN A 1 104 ? -21.905 -14.223 22.809 1.00 42.81 104 ASN A C 1
ATOM 881 O O . ASN A 1 104 ? -21.380 -14.025 21.711 1.00 42.81 104 ASN A O 1
ATOM 885 N N . LYS A 1 105 ? -21.487 -13.619 23.930 1.00 45.97 105 LYS A N 1
ATOM 886 C CA . LYS A 1 105 ? -20.320 -12.736 24.067 1.00 45.97 105 LYS A CA 1
ATOM 887 C C . LYS A 1 105 ? -19.018 -13.454 23.669 1.00 45.97 105 LYS A C 1
ATOM 889 O O . LYS A 1 105 ? -17.986 -12.811 23.567 1.00 45.97 105 LYS A O 1
ATOM 894 N N . ALA A 1 106 ? -19.096 -14.758 23.392 1.00 46.00 106 ALA A N 1
ATOM 895 C CA . ALA A 1 106 ? -18.036 -15.623 22.895 1.00 46.00 106 ALA A CA 1
ATOM 896 C C . ALA A 1 106 ? -17.754 -15.517 21.379 1.00 46.00 106 ALA A C 1
ATOM 898 O O . ALA A 1 106 ? -16.768 -16.081 20.917 1.00 46.00 106 ALA A O 1
ATOM 899 N N . LYS A 1 107 ? -18.565 -14.806 20.575 1.00 47.78 107 LYS A N 1
ATOM 900 C CA . LYS A 1 107 ? -18.152 -14.452 19.201 1.00 47.78 107 LYS A CA 1
ATOM 901 C C . LYS A 1 107 ? -17.230 -13.241 19.278 1.00 47.78 107 LYS A C 1
ATOM 903 O O . LYS A 1 107 ? -17.718 -12.115 19.297 1.00 47.78 107 LYS A O 1
ATOM 908 N N . CYS A 1 108 ? -15.932 -13.523 19.400 1.00 46.50 108 CYS A N 1
ATOM 909 C CA . CYS A 1 108 ? -14.808 -12.599 19.540 1.00 46.50 108 CYS A CA 1
ATOM 910 C C . CYS A 1 108 ? -15.086 -11.220 18.929 1.00 46.50 108 CYS A C 1
ATOM 912 O O . CYS A 1 108 ? -14.915 -11.005 17.729 1.00 46.50 108 CYS A O 1
ATOM 914 N N . LYS A 1 109 ? -15.520 -10.277 19.770 1.00 60.91 109 LYS A N 1
ATOM 915 C CA . LYS A 1 109 ? -15.368 -8.861 19.459 1.00 60.91 109 LYS A CA 1
ATOM 916 C C . LYS A 1 109 ? -13.867 -8.620 19.496 1.00 60.91 109 LYS A C 1
ATOM 918 O O . LYS A 1 109 ? -13.238 -8.971 20.487 1.00 60.91 109 LYS A O 1
ATOM 923 N N . PHE A 1 110 ? -13.292 -8.111 18.417 1.00 67.19 110 PHE A N 1
ATOM 924 C CA . PHE A 1 110 ? -11.956 -7.537 18.481 1.00 67.19 110 PHE A CA 1
ATOM 925 C C . PHE A 1 110 ? -11.952 -6.518 19.631 1.00 67.19 11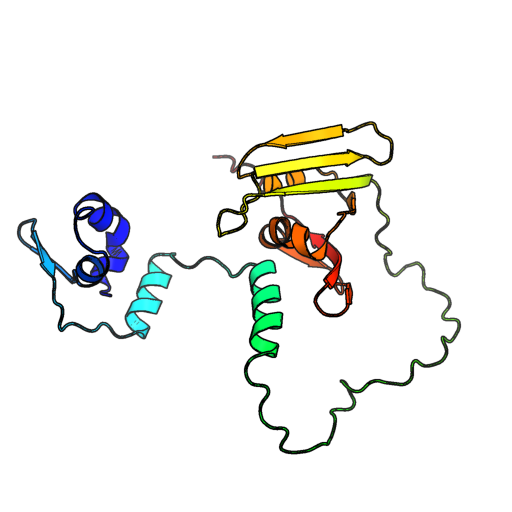0 PHE A C 1
ATOM 927 O O . PHE A 1 110 ? -12.772 -5.598 19.627 1.00 67.19 110 PHE A O 1
ATOM 934 N N . ILE A 1 111 ? -11.132 -6.760 20.653 1.00 77.00 111 ILE A N 1
ATOM 935 C CA . ILE A 1 111 ? -10.936 -5.838 21.771 1.00 77.00 111 ILE A CA 1
ATOM 936 C C . ILE A 1 111 ? -9.602 -5.156 21.478 1.00 77.00 111 ILE A C 1
ATOM 938 O O . ILE A 1 111 ? -8.578 -5.839 21.552 1.00 77.00 111 ILE A O 1
ATOM 942 N N . PRO A 1 112 ? -9.608 -3.879 21.064 1.00 82.19 112 PRO A N 1
ATOM 943 C CA . PRO A 1 112 ? -8.370 -3.156 20.837 1.00 82.19 112 PRO A CA 1
ATOM 944 C C . PRO A 1 112 ? -7.632 -2.960 22.159 1.00 82.19 112 PRO A C 1
ATOM 946 O O . PRO A 1 112 ? -8.250 -2.607 23.164 1.00 82.19 112 PRO A O 1
ATOM 949 N N . GLU A 1 113 ? -6.326 -3.202 22.145 1.00 90.06 113 GLU A N 1
ATOM 950 C CA . GLU A 1 113 ? -5.441 -2.951 23.294 1.00 90.06 113 GLU A CA 1
ATOM 951 C C . GLU A 1 113 ? -4.709 -1.613 23.148 1.00 90.06 113 GLU A C 1
ATOM 953 O O . GLU A 1 113 ? -4.356 -0.988 24.143 1.00 90.06 113 GLU A O 1
ATOM 958 N N . HIS A 1 114 ? -4.552 -1.143 21.908 1.00 91.75 114 HIS A N 1
ATOM 959 C CA . HIS A 1 114 ? -3.878 0.104 21.578 1.00 91.75 114 HIS A CA 1
ATOM 960 C C . HIS A 1 114 ? -4.720 0.899 20.586 1.00 91.75 114 HIS A C 1
ATOM 962 O O . HIS A 1 114 ? -5.299 0.324 19.660 1.00 91.75 114 HIS A O 1
ATOM 968 N N . VAL A 1 115 ? -4.798 2.213 20.776 1.00 93.75 115 VAL A N 1
ATOM 969 C CA . VAL A 1 115 ? -5.571 3.115 19.919 1.00 93.75 115 VAL A CA 1
ATOM 970 C C . VAL A 1 115 ? -4.649 4.198 19.383 1.00 93.75 115 VAL A C 1
ATOM 972 O O . VAL A 1 115 ? -3.953 4.858 20.153 1.00 93.75 115 VAL A O 1
ATOM 975 N N . PHE A 1 116 ? -4.671 4.377 18.064 1.00 96.00 116 PHE A N 1
ATOM 976 C CA . PHE A 1 116 ? -3.877 5.371 17.355 1.00 96.00 116 PHE A CA 1
ATOM 977 C C . PHE A 1 116 ? -4.749 6.215 16.428 1.00 96.00 116 PHE A C 1
ATOM 979 O O . PHE A 1 116 ? -5.743 5.741 15.872 1.00 96.00 116 PHE A O 1
ATOM 986 N N . PHE A 1 117 ? -4.340 7.455 16.220 1.00 96.31 117 PHE A N 1
ATOM 987 C CA . PHE A 1 117 ? -4.840 8.355 15.190 1.00 96.31 117 PHE A CA 1
ATOM 988 C C . PHE A 1 117 ? -3.714 8.559 14.192 1.00 96.31 117 PHE A C 1
ATOM 990 O O . PHE A 1 117 ? -2.590 8.810 14.610 1.00 96.31 117 PHE A O 1
ATOM 997 N N . ALA A 1 118 ? -3.983 8.404 12.902 1.00 96.38 118 ALA A N 1
ATOM 998 C CA . ALA A 1 118 ? -2.952 8.493 11.880 1.00 96.38 118 ALA A CA 1
ATOM 999 C C . ALA A 1 118 ? -3.458 9.209 10.629 1.00 96.38 118 ALA A C 1
ATOM 1001 O O . ALA A 1 118 ? -4.651 9.163 10.314 1.00 96.38 118 ALA A O 1
ATOM 1002 N N . ASP A 1 119 ? -2.538 9.845 9.911 1.00 96.06 119 ASP A N 1
ATOM 1003 C CA . ASP A 1 119 ? -2.813 10.504 8.635 1.00 96.06 119 ASP A CA 1
ATOM 1004 C C . ASP A 1 119 ? -1.599 10.411 7.705 1.00 96.06 119 ASP A C 1
ATOM 1006 O O . ASP A 1 119 ? -0.451 10.501 8.159 1.00 96.06 119 ASP A O 1
ATOM 1010 N N . PHE A 1 120 ? -1.844 10.196 6.410 1.00 94.56 120 PHE A N 1
ATOM 1011 C CA . PHE A 1 120 ? -0.786 10.102 5.404 1.00 94.56 120 PHE A CA 1
ATOM 1012 C C . PHE A 1 120 ? -0.644 11.397 4.617 1.00 94.56 120 PHE A C 1
ATOM 1014 O O . PHE A 1 120 ? -1.599 11.916 4.046 1.00 94.56 120 PHE A O 1
ATOM 1021 N N . GLU A 1 121 ? 0.602 11.808 4.430 1.00 93.62 121 GLU A N 1
ATOM 1022 C CA . GLU A 1 121 ? 0.963 12.835 3.463 1.00 93.62 121 GLU A CA 1
ATOM 1023 C C . GLU A 1 121 ? 1.490 12.175 2.188 1.00 93.62 121 GLU A C 1
ATOM 1025 O O . GLU A 1 121 ? 2.315 11.249 2.215 1.00 93.62 121 GLU A O 1
ATOM 1030 N N . CYS A 1 122 ? 1.004 12.643 1.042 1.00 90.19 122 CYS A N 1
ATOM 1031 C CA . CYS A 1 122 ? 1.263 12.011 -0.246 1.00 90.19 122 CYS A CA 1
ATOM 1032 C C . CYS A 1 122 ? 1.445 13.021 -1.378 1.00 90.19 122 CYS A C 1
ATOM 1034 O O . CYS A 1 122 ? 0.988 14.163 -1.316 1.00 90.19 122 CYS A O 1
ATOM 1036 N N . SER A 1 123 ? 2.149 12.595 -2.426 1.00 87.31 123 SER A N 1
ATOM 1037 C CA . SER A 1 123 ? 2.365 13.425 -3.607 1.00 87.31 123 SER A CA 1
ATOM 1038 C C . SER A 1 123 ? 1.084 13.575 -4.438 1.00 87.31 123 SER A C 1
ATOM 1040 O O . SER A 1 123 ? 0.263 12.661 -4.523 1.00 87.31 123 SER A O 1
ATOM 1042 N N . THR A 1 124 ? 0.925 14.737 -5.073 1.00 82.06 124 THR A N 1
ATOM 1043 C CA . THR A 1 124 ? -0.230 15.090 -5.925 1.00 82.06 124 THR A CA 1
ATOM 1044 C C . THR A 1 124 ? 0.144 15.240 -7.403 1.00 82.06 124 THR A C 1
ATOM 1046 O O . THR A 1 124 ? -0.668 15.652 -8.227 1.00 82.06 124 THR A O 1
ATOM 1049 N N . ASP A 1 125 ? 1.374 14.876 -7.760 1.00 77.94 125 ASP A N 1
ATOM 1050 C CA . ASP A 1 125 ? 1.988 15.011 -9.084 1.00 77.94 125 ASP A CA 1
ATOM 1051 C C . ASP A 1 125 ? 1.569 13.920 -10.091 1.00 77.94 125 ASP A C 1
ATOM 1053 O O . ASP A 1 125 ? 2.122 13.825 -11.187 1.00 77.94 125 ASP A O 1
ATOM 1057 N N . GLY A 1 126 ? 0.574 13.101 -9.745 1.00 76.75 126 GLY A N 1
ATOM 1058 C CA . GLY A 1 126 ? 0.026 12.056 -10.605 1.00 76.75 126 GLY A CA 1
ATOM 1059 C C . GLY A 1 126 ? -0.337 10.808 -9.812 1.00 76.75 126 GLY A C 1
ATOM 1060 O O . GLY A 1 126 ? -1.429 10.716 -9.261 1.00 76.75 126 GLY A O 1
ATOM 1061 N N . PHE A 1 127 ? 0.568 9.827 -9.761 1.00 76.56 127 PHE A N 1
ATOM 1062 C CA . PHE A 1 127 ? 0.381 8.652 -8.908 1.00 76.56 127 PHE A CA 1
ATOM 1063 C C . PHE A 1 127 ? 0.616 9.038 -7.453 1.00 76.56 127 PHE A C 1
ATOM 1065 O O . PHE A 1 127 ? 1.736 9.382 -7.088 1.00 76.56 127 PHE A O 1
ATOM 1072 N N . HIS A 1 128 ? -0.425 8.935 -6.628 1.00 82.38 128 HIS A N 1
ATOM 1073 C CA . HIS A 1 128 ? -0.338 9.306 -5.222 1.00 82.38 128 HIS A CA 1
ATOM 1074 C C . HIS A 1 128 ? 0.610 8.350 -4.490 1.00 82.38 128 HIS A C 1
ATOM 1076 O O . HIS A 1 128 ? 0.319 7.159 -4.332 1.00 82.38 128 HIS A O 1
ATOM 1082 N N . LYS A 1 129 ? 1.764 8.868 -4.065 1.00 86.12 129 LYS A N 1
ATOM 1083 C CA . LYS A 1 129 ? 2.768 8.131 -3.288 1.00 86.12 129 LYS A CA 1
ATOM 1084 C C . LYS A 1 129 ? 2.862 8.734 -1.898 1.00 86.12 129 LYS A C 1
ATOM 1086 O O . LYS A 1 129 ? 3.163 9.919 -1.769 1.00 86.12 129 LYS A O 1
ATOM 1091 N N . ALA A 1 130 ? 2.605 7.922 -0.876 1.00 90.25 130 ALA A N 1
ATOM 1092 C CA . ALA A 1 130 ? 2.824 8.321 0.506 1.00 90.25 130 ALA A CA 1
ATOM 1093 C C . ALA A 1 130 ? 4.320 8.576 0.737 1.00 90.25 130 ALA A C 1
ATOM 1095 O O . ALA A 1 130 ? 5.161 7.768 0.337 1.00 90.25 130 ALA A O 1
ATOM 1096 N N . PHE A 1 131 ? 4.645 9.712 1.346 1.00 93.31 131 PHE A N 1
ATOM 1097 C CA . PHE A 1 131 ? 6.019 10.070 1.706 1.00 93.31 131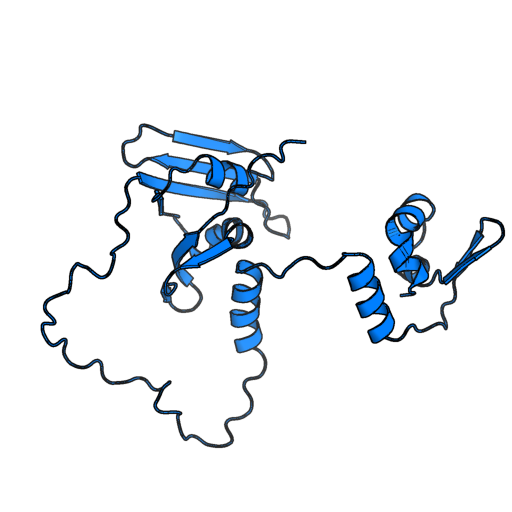 PHE A CA 1
ATOM 1098 C C . PHE A 1 131 ? 6.180 10.356 3.196 1.00 93.31 131 PHE A C 1
ATOM 1100 O O . PHE A 1 131 ? 7.312 10.453 3.668 1.00 93.31 131 PHE A O 1
ATOM 1107 N N . ASN A 1 132 ? 5.080 10.524 3.927 1.00 95.06 132 ASN A N 1
ATOM 1108 C CA . ASN A 1 132 ? 5.093 10.680 5.370 1.00 95.06 132 ASN A CA 1
ATOM 1109 C C . ASN A 1 132 ? 3.802 10.115 5.970 1.00 95.06 132 ASN A C 1
ATOM 1111 O O . ASN A 1 132 ? 2.754 10.127 5.322 1.00 95.06 132 ASN A O 1
ATOM 1115 N N . ILE A 1 133 ? 3.892 9.612 7.194 1.00 96.06 133 ILE A N 1
ATOM 1116 C CA . ILE A 1 133 ? 2.738 9.295 8.027 1.00 96.06 133 ILE A CA 1
ATOM 1117 C C . ILE A 1 133 ? 2.971 9.860 9.419 1.00 96.06 133 ILE A C 1
ATOM 1119 O O . ILE A 1 133 ? 4.007 9.603 10.034 1.00 96.06 133 ILE A O 1
ATOM 1123 N N . CYS A 1 134 ? 2.001 10.625 9.902 1.00 96.38 134 CYS A N 1
ATOM 1124 C CA . CYS A 1 134 ? 1.965 11.124 11.268 1.00 96.38 134 CYS A CA 1
ATOM 1125 C C . CYS A 1 134 ? 1.018 10.245 12.074 1.00 96.38 134 CYS A C 1
ATOM 1127 O O . CYS A 1 134 ? -0.046 9.878 11.566 1.00 96.38 134 CYS A O 1
ATOM 1129 N N . TYR A 1 135 ? 1.388 9.904 13.306 1.00 96.38 135 TYR A N 1
ATOM 1130 C CA . TYR A 1 135 ? 0.495 9.162 14.183 1.00 96.38 135 TYR A CA 1
ATOM 1131 C C . TYR A 1 135 ? 0.696 9.486 15.657 1.00 96.38 135 TYR A C 1
ATOM 1133 O O . TYR A 1 135 ? 1.818 9.663 16.135 1.00 96.38 135 TYR A O 1
ATOM 1141 N N . ASP A 1 136 ? -0.426 9.477 16.367 1.00 96.19 136 ASP A N 1
ATOM 1142 C CA . ASP A 1 136 ? -0.526 9.753 17.789 1.00 96.19 136 ASP A CA 1
ATOM 1143 C C . ASP A 1 136 ? -1.275 8.618 18.489 1.00 96.19 136 ASP A C 1
ATOM 1145 O O . ASP A 1 136 ? -2.307 8.143 18.011 1.00 96.19 136 ASP A O 1
ATOM 1149 N N . SER A 1 137 ? -0.781 8.177 19.639 1.00 95.44 137 SER A N 1
ATOM 1150 C CA . SER A 1 137 ? -1.522 7.288 20.542 1.00 95.44 137 SER A CA 1
ATOM 1151 C C . SER A 1 137 ? -2.628 8.048 21.279 1.00 95.44 137 SER A C 1
ATOM 1153 O O . SER A 1 137 ? -2.455 9.219 21.611 1.00 95.44 137 SER A O 1
ATOM 1155 N N . GLU A 1 138 ? -3.720 7.371 21.634 1.00 93.81 138 GLU A N 1
ATOM 1156 C CA . GLU A 1 138 ? -4.824 7.962 22.412 1.00 93.81 138 GLU A CA 1
ATOM 1157 C C . GLU A 1 138 ? -4.384 8.554 23.762 1.00 93.81 138 GLU A C 1
ATOM 1159 O O . GLU A 1 138 ? -4.919 9.578 24.185 1.00 93.81 138 GLU A O 1
ATOM 1164 N N . ASP A 1 139 ? -3.400 7.947 24.427 1.00 89.62 139 ASP A N 1
ATOM 1165 C CA . ASP A 1 139 ? -2.870 8.420 25.711 1.00 89.62 139 ASP A CA 1
ATOM 1166 C C . ASP A 1 139 ? -1.799 9.520 25.572 1.00 89.62 139 ASP A C 1
ATOM 1168 O O . ASP A 1 139 ? -1.317 10.044 26.577 1.00 89.62 139 ASP A O 1
ATOM 1172 N N . GLY A 1 140 ? -1.437 9.884 24.336 1.00 89.00 140 GLY A N 1
ATOM 1173 C CA . GLY A 1 140 ? -0.409 10.876 24.022 1.00 89.00 140 GLY A CA 1
ATOM 1174 C C . GLY A 1 140 ? 1.026 10.436 24.332 1.00 89.00 140 GLY A C 1
ATOM 1175 O O . GLY A 1 140 ? 1.929 11.270 24.295 1.00 89.00 140 GLY A O 1
ATOM 1176 N N . SER A 1 141 ? 1.258 9.158 24.650 1.00 90.50 141 SER A N 1
ATOM 1177 C CA . SER A 1 141 ? 2.600 8.626 24.926 1.00 90.50 141 SER A CA 1
ATOM 1178 C C . SER A 1 141 ? 3.483 8.544 23.677 1.00 90.50 141 SER A C 1
ATOM 1180 O O . SER A 1 141 ? 4.704 8.678 23.766 1.00 90.50 141 SER A O 1
ATOM 1182 N N . VAL A 1 142 ? 2.863 8.358 22.514 1.00 91.50 142 VAL A N 1
ATOM 1183 C CA . VAL A 1 142 ? 3.487 8.296 21.195 1.00 91.50 142 VAL A CA 1
ATOM 1184 C C . VAL A 1 142 ? 2.907 9.408 20.330 1.00 91.50 142 VAL A C 1
ATOM 1186 O O . VAL A 1 142 ? 1.692 9.516 20.194 1.00 91.50 142 VAL A O 1
ATOM 1189 N N . SER A 1 143 ? 3.792 10.217 19.754 1.00 94.81 143 SER A N 1
ATOM 1190 C CA . SER A 1 143 ? 3.482 11.292 18.808 1.00 94.81 143 SER A CA 1
ATOM 1191 C C . SER A 1 143 ? 4.655 11.382 17.841 1.00 94.81 143 SER A C 1
ATOM 1193 O O . SER A 1 143 ? 5.669 12.021 18.137 1.00 94.81 143 SER A O 1
ATOM 1195 N N . GLU A 1 144 ? 4.563 10.688 16.713 1.00 94.75 144 GLU A N 1
ATOM 1196 C CA . GLU A 1 144 ? 5.686 10.500 15.795 1.00 94.75 144 GLU A CA 1
ATOM 1197 C C . GLU A 1 144 ? 5.302 10.768 14.338 1.00 94.75 144 GLU A C 1
ATOM 1199 O O . GLU A 1 144 ? 4.135 10.839 13.950 1.00 94.75 144 GLU A O 1
ATOM 1204 N N . SER A 1 145 ? 6.325 10.921 13.500 1.00 96.12 145 SER A N 1
ATOM 1205 C CA . SER A 1 145 ? 6.166 10.989 12.051 1.00 96.12 145 SER A CA 1
ATOM 1206 C C . SER A 1 145 ? 7.256 10.176 11.371 1.00 96.12 145 SER A C 1
ATOM 1208 O O . SER A 1 145 ? 8.436 10.306 11.711 1.00 96.12 145 SER A O 1
ATOM 1210 N N . ILE A 1 146 ? 6.868 9.340 10.411 1.00 96.50 146 ILE A N 1
ATOM 1211 C CA . ILE A 1 146 ? 7.787 8.493 9.650 1.00 96.50 146 ILE A CA 1
ATOM 1212 C C . ILE A 1 146 ? 7.866 9.015 8.224 1.00 96.50 146 ILE A C 1
ATOM 1214 O O . ILE A 1 146 ? 6.896 8.947 7.472 1.00 96.50 146 ILE A O 1
ATOM 1218 N N . TRP A 1 147 ? 9.056 9.472 7.843 1.00 95.50 147 TRP A N 1
ATOM 1219 C CA . TRP A 1 147 ? 9.340 10.017 6.521 1.00 95.50 147 TRP A CA 1
ATOM 1220 C C . TRP A 1 147 ? 9.979 8.975 5.603 1.00 95.50 147 TRP A C 1
ATOM 1222 O O . TRP A 1 147 ? 10.847 8.209 6.011 1.00 95.50 147 TRP A O 1
ATOM 1232 N N . GLY A 1 148 ? 9.611 9.010 4.326 1.00 91.69 148 GLY A N 1
ATOM 1233 C CA . GLY A 1 148 ? 10.182 8.177 3.274 1.00 91.69 148 GLY A CA 1
ATOM 1234 C C . GLY A 1 148 ? 9.132 7.387 2.500 1.00 91.69 148 GLY A C 1
ATOM 1235 O O . GLY A 1 148 ? 7.968 7.307 2.873 1.00 91.69 148 GLY A O 1
ATOM 1236 N N . GLN A 1 149 ? 9.562 6.768 1.400 1.00 86.38 149 GLN A N 1
ATOM 1237 C CA . GLN A 1 149 ? 8.677 5.978 0.528 1.00 86.38 149 GLN A CA 1
ATOM 1238 C C . GLN A 1 149 ? 8.175 4.681 1.190 1.00 86.38 149 GLN A C 1
ATOM 1240 O O . GLN A 1 149 ? 7.174 4.118 0.757 1.00 86.38 149 GLN A O 1
ATOM 1245 N N . ASN A 1 150 ? 8.856 4.222 2.244 1.00 88.56 150 ASN A N 1
ATOM 1246 C CA . ASN A 1 150 ? 8.506 3.019 3.001 1.00 88.56 150 ASN A CA 1
ATOM 1247 C C . ASN A 1 150 ? 7.715 3.335 4.282 1.00 88.56 150 ASN A C 1
ATOM 1249 O O . ASN A 1 150 ? 7.553 2.450 5.120 1.00 88.56 150 ASN A O 1
ATOM 1253 N N . CYS A 1 151 ? 7.219 4.570 4.438 1.00 92.62 151 CYS A N 1
ATOM 1254 C CA . CYS A 1 151 ? 6.559 5.022 5.664 1.00 92.62 151 CYS A CA 1
ATOM 1255 C C . CYS A 1 151 ? 5.377 4.132 6.072 1.00 92.62 151 CYS A C 1
ATOM 1257 O O . CYS A 1 151 ? 5.204 3.849 7.251 1.00 92.62 151 CYS A O 1
ATOM 1259 N N . ALA A 1 152 ? 4.607 3.630 5.100 1.00 90.50 152 ALA A N 1
ATOM 1260 C CA . ALA A 1 152 ? 3.496 2.722 5.362 1.00 90.50 152 ALA A CA 1
ATOM 1261 C C . ALA A 1 152 ? 3.971 1.401 5.986 1.00 90.50 152 ALA A C 1
ATOM 1263 O O . ALA A 1 152 ? 3.403 0.969 6.980 1.00 90.50 152 ALA A O 1
ATOM 1264 N N . THR A 1 153 ? 5.018 0.773 5.445 1.00 89.75 153 THR A N 1
ATOM 1265 C CA . THR A 1 153 ? 5.546 -0.490 5.982 1.00 89.75 153 THR A CA 1
ATOM 1266 C C . THR A 1 153 ? 6.123 -0.298 7.380 1.00 89.75 153 THR A C 1
ATOM 1268 O O . THR A 1 153 ? 5.768 -1.038 8.291 1.00 89.75 153 THR A O 1
ATOM 1271 N N . GLU A 1 154 ? 6.955 0.727 7.566 1.00 92.50 154 GLU A N 1
ATOM 1272 C CA . GLU A 1 154 ? 7.599 1.001 8.853 1.00 92.50 154 GLU A CA 1
ATOM 1273 C C . GLU A 1 154 ? 6.569 1.353 9.936 1.00 92.50 154 GLU A C 1
ATOM 1275 O O . GLU A 1 154 ? 6.679 0.898 11.071 1.00 92.50 154 GLU A O 1
ATOM 1280 N N . PHE A 1 155 ? 5.510 2.088 9.583 1.00 93.75 155 PHE A N 1
ATOM 1281 C CA . PHE A 1 155 ? 4.386 2.324 10.486 1.00 93.75 155 PHE A CA 1
ATOM 1282 C C . PHE A 1 155 ? 3.730 1.018 10.940 1.00 93.75 155 PHE A C 1
ATOM 1284 O O . PHE A 1 155 ? 3.511 0.822 12.133 1.00 93.75 155 PHE A O 1
ATOM 1291 N N . LEU A 1 156 ? 3.454 0.098 10.012 1.00 91.00 156 LEU A N 1
ATOM 1292 C CA . LEU A 1 156 ? 2.852 -1.196 10.344 1.00 91.00 156 LEU A CA 1
ATOM 1293 C C . LEU A 1 156 ? 3.760 -2.07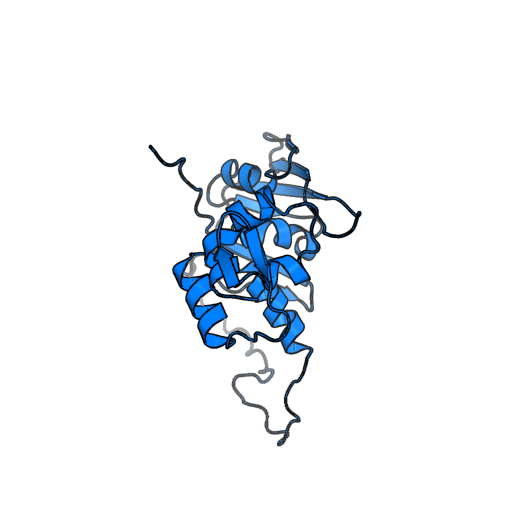8 11.210 1.00 91.00 156 LEU A C 1
ATOM 1295 O O . LEU A 1 156 ? 3.245 -2.869 11.994 1.00 91.00 156 LEU A O 1
ATOM 1299 N N . GLU A 1 157 ? 5.080 -1.945 11.085 1.00 90.06 157 GLU A N 1
ATOM 1300 C CA . GLU A 1 157 ? 6.062 -2.656 11.917 1.00 90.06 157 GLU A CA 1
ATOM 1301 C C . GLU A 1 157 ? 6.179 -2.074 13.332 1.00 90.06 157 GLU A C 1
ATOM 1303 O O . GLU A 1 157 ? 6.464 -2.811 14.276 1.00 90.06 157 GLU A O 1
ATOM 1308 N N . ARG A 1 158 ? 5.939 -0.768 13.503 1.00 90.25 158 ARG A N 1
ATOM 1309 C CA . ARG A 1 158 ? 5.947 -0.111 14.822 1.00 90.25 158 ARG A CA 1
ATOM 1310 C C . ARG A 1 158 ? 4.661 -0.323 15.616 1.00 90.25 158 ARG A C 1
ATOM 1312 O O . ARG A 1 158 ? 4.664 -0.154 16.835 1.00 90.25 158 ARG A O 1
ATOM 1319 N N . LEU A 1 159 ? 3.563 -0.673 14.949 1.00 90.06 159 LEU A N 1
ATOM 1320 C CA . LEU A 1 159 ? 2.276 -0.859 15.606 1.00 90.06 159 LEU A CA 1
ATOM 1321 C C . LEU A 1 159 ? 2.241 -2.162 16.422 1.00 90.06 159 LEU A C 1
ATOM 1323 O O . LEU A 1 159 ? 2.497 -3.241 15.881 1.00 90.06 159 LEU A O 1
ATOM 1327 N N . PRO A 1 160 ? 1.858 -2.102 17.709 1.00 90.38 160 PRO A N 1
ATOM 1328 C CA . PRO A 1 160 ? 1.654 -3.303 18.506 1.00 90.38 160 PRO A CA 1
ATOM 1329 C C . PRO A 1 160 ? 0.456 -4.122 17.993 1.00 90.38 160 PRO A C 1
ATOM 1331 O O . PRO A 1 160 ? -0.448 -3.605 17.324 1.00 90.38 160 PRO A O 1
ATOM 1334 N N . ASP A 1 161 ? 0.428 -5.416 18.325 1.00 87.62 161 ASP A N 1
ATOM 1335 C CA . ASP A 1 161 ? -0.710 -6.280 17.996 1.00 87.62 161 ASP A CA 1
ATOM 1336 C C . ASP A 1 161 ? -2.015 -5.726 18.597 1.00 87.62 161 ASP A C 1
ATOM 1338 O O . ASP A 1 161 ? -2.015 -5.050 19.622 1.00 87.62 161 ASP A O 1
ATOM 1342 N N . LYS A 1 162 ? -3.146 -6.004 17.943 1.00 88.25 162 LYS A N 1
ATOM 1343 C CA . LYS A 1 162 ? -4.482 -5.501 18.323 1.00 88.25 162 LYS A CA 1
ATOM 1344 C C . LYS A 1 162 ? -4.592 -3.972 18.412 1.00 88.25 162 LYS A C 1
ATOM 1346 O O . LYS A 1 162 ? -5.408 -3.450 19.178 1.00 88.25 162 LYS A O 1
ATOM 1351 N N . SER A 1 163 ? -3.837 -3.262 17.579 1.00 91.38 163 SER A N 1
ATOM 1352 C CA . SER A 1 163 ? -4.009 -1.822 17.372 1.00 91.38 163 SER A CA 1
ATOM 1353 C C . SER A 1 163 ? -5.302 -1.496 16.614 1.00 91.38 163 SER A C 1
ATOM 1355 O O . SER A 1 163 ? -5.619 -2.112 15.593 1.00 91.38 163 SER A O 1
ATOM 1357 N N . LEU A 1 164 ? -6.042 -0.495 17.092 1.00 92.50 164 LEU A N 1
ATOM 1358 C CA . LEU A 1 164 ? -7.134 0.173 16.386 1.00 92.50 164 LEU A CA 1
ATOM 1359 C C . LEU A 1 164 ? -6.657 1.543 15.923 1.00 92.50 164 LEU A C 1
ATOM 1361 O O . LEU A 1 164 ? -6.230 2.356 16.735 1.00 92.50 164 LEU A O 1
ATOM 1365 N N . ILE A 1 165 ? -6.759 1.801 14.624 1.00 94.19 165 ILE A N 1
ATOM 1366 C CA . ILE A 1 165 ? -6.229 3.020 14.019 1.00 94.19 165 ILE A CA 1
ATOM 1367 C C . ILE A 1 165 ? -7.377 3.801 13.395 1.00 94.19 165 ILE A C 1
ATOM 1369 O O . ILE A 1 165 ? -8.146 3.260 12.592 1.00 94.19 165 ILE A O 1
ATOM 1373 N N . TYR A 1 166 ? -7.478 5.073 13.752 1.00 94.44 166 TYR A N 1
ATOM 1374 C CA . TYR A 1 166 ? -8.407 6.020 13.161 1.00 94.44 166 TYR A CA 1
ATOM 1375 C C . TYR A 1 166 ? -7.687 6.886 12.138 1.00 94.44 166 TYR A C 1
ATOM 1377 O O . TYR A 1 166 ? -6.709 7.552 12.454 1.00 94.44 166 TYR A O 1
ATOM 1385 N N . PHE A 1 167 ? -8.230 6.906 10.926 1.00 93.62 167 PHE A N 1
ATOM 1386 C CA . PHE A 1 167 ? -7.811 7.814 9.866 1.00 93.62 167 PHE A CA 1
ATOM 1387 C C . PHE A 1 167 ? -8.888 8.864 9.650 1.00 93.62 167 PHE A C 1
ATOM 1389 O O . PHE A 1 167 ? -10.082 8.533 9.665 1.00 93.62 167 PHE A O 1
ATOM 1396 N N . HIS A 1 168 ? -8.486 10.110 9.400 1.00 86.00 168 HIS A N 1
ATOM 1397 C CA . HIS A 1 168 ? -9.442 11.169 9.082 1.00 86.00 168 HIS A CA 1
ATOM 1398 C C . HIS A 1 168 ? -10.215 10.848 7.793 1.00 86.00 168 HIS A C 1
ATOM 1400 O O . HIS A 1 168 ? -11.424 11.086 7.710 1.00 86.00 168 HIS A O 1
ATOM 1406 N N . ASN A 1 169 ? -9.548 10.222 6.816 1.00 86.56 169 ASN A N 1
ATOM 1407 C CA . ASN A 1 169 ? -10.159 9.760 5.579 1.00 86.56 169 ASN A CA 1
ATOM 1408 C C . ASN A 1 169 ? -9.752 8.321 5.240 1.00 86.56 169 ASN A C 1
ATOM 1410 O O . ASN A 1 169 ? -9.177 8.051 4.187 1.00 86.56 169 ASN A O 1
ATOM 1414 N N . LEU A 1 170 ? -10.170 7.368 6.082 1.00 85.50 170 LEU A N 1
ATOM 1415 C CA . LEU A 1 170 ? -9.860 5.943 5.904 1.00 85.50 170 LEU A CA 1
ATOM 1416 C C . LEU A 1 170 ? -10.050 5.443 4.465 1.00 85.50 170 LEU A C 1
ATOM 1418 O O . LEU A 1 170 ? -9.258 4.647 3.987 1.00 85.50 170 LEU A O 1
ATOM 1422 N N . SER A 1 171 ? -11.084 5.899 3.754 1.00 81.75 171 SER A N 1
ATOM 1423 C CA . SER A 1 171 ? -11.339 5.478 2.367 1.00 81.75 171 SER A CA 1
ATOM 1424 C C . SER A 1 171 ? -10.182 5.768 1.410 1.00 81.75 171 SER A C 1
ATOM 1426 O O . SER A 1 171 ? -10.001 5.047 0.430 1.00 81.75 171 SER A O 1
ATOM 1428 N N . TYR A 1 172 ? -9.426 6.822 1.686 1.00 85.75 172 TYR A N 1
ATOM 1429 C CA . TYR A 1 172 ? -8.254 7.222 0.934 1.00 85.75 172 TYR A CA 1
ATOM 1430 C C . TYR A 1 172 ? -6.990 6.551 1.483 1.00 85.75 172 TYR A C 1
ATOM 1432 O O . TYR A 1 172 ? -6.317 5.824 0.749 1.00 85.75 172 TYR A O 1
ATOM 1440 N N . ASP A 1 173 ? -6.739 6.706 2.782 1.00 87.50 173 ASP A N 1
ATOM 1441 C CA . ASP A 1 173 ? -5.504 6.274 3.448 1.00 87.50 173 ASP A CA 1
ATOM 1442 C C . ASP A 1 173 ? -5.296 4.760 3.412 1.00 87.50 173 ASP A C 1
ATOM 1444 O O . ASP A 1 173 ? -4.178 4.259 3.266 1.00 87.50 173 ASP A O 1
ATOM 1448 N N . ILE A 1 174 ? -6.393 3.999 3.462 1.00 87.12 174 ILE A N 1
ATOM 1449 C CA . ILE A 1 174 ? -6.344 2.537 3.486 1.00 87.12 174 ILE A CA 1
ATOM 1450 C C . ILE A 1 174 ? -5.687 1.946 2.234 1.00 87.12 174 ILE A C 1
ATOM 1452 O O . ILE A 1 174 ? -5.164 0.838 2.292 1.00 87.12 174 ILE A O 1
ATOM 1456 N N . ASN A 1 175 ? -5.647 2.677 1.116 1.00 84.88 175 ASN A N 1
ATOM 1457 C CA . ASN A 1 175 ? -5.006 2.223 -0.123 1.00 84.88 175 ASN A CA 1
ATOM 1458 C C . ASN A 1 175 ? -3.471 2.163 -0.014 1.00 84.88 175 ASN A C 1
ATOM 1460 O O . ASN A 1 175 ? -2.825 1.398 -0.741 1.00 84.88 175 ASN A O 1
ATOM 1464 N N . PHE A 1 176 ? -2.873 2.930 0.902 1.00 87.44 176 PHE A N 1
ATOM 1465 C CA . PHE A 1 176 ? -1.445 2.828 1.204 1.00 87.44 176 PHE A CA 1
ATOM 1466 C C . PHE A 1 176 ? -1.133 1.582 2.035 1.00 87.44 176 PHE A C 1
ATOM 1468 O O . PHE A 1 176 ? -0.068 1.003 1.873 1.00 87.44 176 PHE A O 1
ATOM 1475 N N . ILE A 1 177 ? -2.089 1.113 2.841 1.00 87.19 177 ILE A N 1
ATOM 1476 C CA . ILE A 1 177 ? -1.915 -0.008 3.777 1.00 87.19 177 ILE A CA 1
ATOM 1477 C C . ILE A 1 177 ? -2.373 -1.347 3.184 1.00 87.19 177 ILE A C 1
ATOM 1479 O O . ILE A 1 177 ? -1.748 -2.376 3.425 1.00 87.19 177 ILE A O 1
ATOM 1483 N N . LEU A 1 178 ? -3.452 -1.363 2.395 1.00 81.81 178 LEU A N 1
ATOM 1484 C CA . LEU A 1 178 ? -4.107 -2.582 1.896 1.00 81.81 178 LEU A CA 1
ATOM 1485 C C . LEU A 1 178 ? -3.163 -3.530 1.160 1.00 81.81 178 LEU A C 1
ATOM 1487 O O . LEU A 1 178 ? -3.317 -4.745 1.259 1.00 81.81 178 LEU A O 1
ATOM 1491 N N . ARG A 1 179 ? -2.184 -2.981 0.435 1.00 75.75 179 ARG A N 1
ATOM 1492 C CA . ARG A 1 179 ? -1.176 -3.769 -0.285 1.00 75.75 179 ARG A CA 1
ATOM 1493 C C . ARG A 1 179 ? -0.268 -4.584 0.648 1.00 75.75 179 ARG A C 1
ATOM 1495 O O . ARG A 1 179 ? 0.283 -5.589 0.223 1.00 75.75 179 ARG A O 1
ATOM 1502 N N . HIS A 1 180 ? -0.133 -4.155 1.902 1.00 78.69 180 HIS A N 1
ATOM 1503 C CA . HIS A 1 180 ? 0.689 -4.793 2.930 1.00 78.69 180 HIS A CA 1
ATOM 1504 C C . HIS A 1 180 ? -0.114 -5.766 3.810 1.00 78.69 180 HIS A C 1
ATOM 1506 O O . HIS A 1 180 ? 0.461 -6.499 4.614 1.00 78.69 180 HIS A O 1
ATOM 1512 N N . MET A 1 181 ? -1.445 -5.807 3.669 1.00 77.50 181 MET A N 1
ATOM 1513 C CA . MET A 1 181 ? -2.275 -6.773 4.385 1.00 77.50 181 MET A CA 1
ATOM 1514 C C . MET A 1 181 ? -2.153 -8.159 3.750 1.00 77.50 181 MET A C 1
ATOM 1516 O O . MET A 1 181 ? -2.355 -8.335 2.550 1.00 77.50 181 MET A O 1
ATOM 1520 N N . THR A 1 182 ? -1.882 -9.163 4.581 1.00 76.06 182 THR A N 1
ATOM 1521 C CA . THR A 1 182 ? -1.823 -10.565 4.141 1.00 76.06 182 THR A CA 1
ATOM 1522 C C . THR A 1 182 ? -3.190 -11.226 4.075 1.00 76.06 182 THR A C 1
ATOM 1524 O O . THR A 1 182 ? -3.456 -12.023 3.178 1.00 76.06 182 THR A O 1
ATOM 1527 N N . GLU A 1 183 ? -4.072 -10.888 5.010 1.00 76.69 183 GLU A N 1
ATOM 1528 C CA . GLU A 1 183 ? -5.424 -11.428 5.078 1.00 76.69 183 GLU A CA 1
ATOM 1529 C C . GLU A 1 183 ? -6.367 -10.341 5.585 1.00 76.69 183 GLU A C 1
ATOM 1531 O O . GLU A 1 183 ? -6.054 -9.647 6.550 1.00 76.69 183 GLU A O 1
ATOM 1536 N N . VAL A 1 184 ? -7.544 -10.218 4.974 1.00 75.88 184 VAL A N 1
ATOM 1537 C CA . VAL A 1 184 ? -8.637 -9.404 5.513 1.00 75.88 184 VAL A CA 1
ATOM 1538 C C . VAL A 1 184 ? -9.546 -10.311 6.334 1.00 75.88 184 VAL A C 1
ATOM 1540 O O . VAL A 1 184 ? -10.114 -11.270 5.814 1.00 75.88 184 VAL A O 1
ATOM 1543 N N . LYS A 1 185 ? -9.692 -10.007 7.624 1.00 71.06 185 LYS A N 1
ATOM 1544 C CA . LYS A 1 185 ? -10.537 -10.757 8.552 1.00 71.06 185 LYS A CA 1
ATOM 1545 C C . LYS A 1 185 ? -11.897 -10.099 8.727 1.00 71.06 185 LYS A C 1
ATOM 1547 O O . LYS A 1 185 ? -12.023 -8.893 8.913 1.00 71.06 185 LYS A O 1
ATOM 1552 N N . GLY A 1 186 ? -12.930 -10.937 8.758 1.00 68.50 186 GLY A N 1
ATOM 1553 C CA . GLY A 1 186 ? -14.309 -10.486 8.902 1.00 68.50 186 GLY A CA 1
ATOM 1554 C C . GLY A 1 186 ? -14.849 -9.832 7.630 1.00 68.50 186 GLY A C 1
ATOM 1555 O O . GLY A 1 186 ? -14.336 -10.033 6.534 1.00 68.50 186 GLY A O 1
ATOM 1556 N N . THR A 1 187 ? -15.940 -9.082 7.772 1.00 70.88 187 THR A N 1
ATOM 1557 C CA . THR A 1 187 ? -16.563 -8.362 6.658 1.00 70.88 187 THR A CA 1
ATOM 1558 C C . THR A 1 187 ? -16.201 -6.882 6.766 1.00 70.88 187 THR A C 1
ATOM 1560 O O . THR A 1 187 ? -16.617 -6.252 7.743 1.00 70.88 187 THR A O 1
ATOM 1563 N N . PRO A 1 188 ? -15.457 -6.314 5.797 1.00 77.06 188 PRO A N 1
ATOM 1564 C CA . PRO A 1 188 ? -15.233 -4.876 5.735 1.00 77.06 188 PRO A CA 1
ATOM 1565 C C . PRO A 1 188 ? -16.561 -4.119 5.726 1.00 77.06 188 PRO A C 1
ATOM 1567 O O . PRO A 1 188 ? -17.533 -4.548 5.097 1.00 77.06 188 PRO A O 1
ATOM 1570 N N . ILE A 1 189 ? -16.607 -2.979 6.406 1.00 76.38 189 ILE A N 1
ATOM 1571 C CA . ILE A 1 189 ? -17.774 -2.102 6.392 1.00 76.38 189 ILE A CA 1
ATOM 1572 C C . ILE A 1 189 ? -17.532 -1.042 5.326 1.00 76.38 189 ILE A C 1
ATOM 1574 O O . ILE A 1 189 ? -16.656 -0.191 5.468 1.00 76.38 189 ILE A O 1
ATOM 1578 N N . ILE A 1 190 ? -18.331 -1.090 4.265 1.00 76.06 190 ILE A N 1
ATOM 1579 C CA . ILE A 1 190 ? -18.267 -0.159 3.138 1.00 76.06 190 ILE A CA 1
ATOM 1580 C C . ILE A 1 190 ? -19.638 0.500 2.991 1.00 76.06 190 ILE A C 1
ATOM 1582 O O . ILE A 1 190 ? -20.665 -0.183 2.993 1.00 76.06 190 ILE A O 1
ATOM 1586 N N . LYS A 1 191 ? -19.673 1.825 2.847 1.00 70.69 191 LYS A N 1
ATOM 1587 C CA . 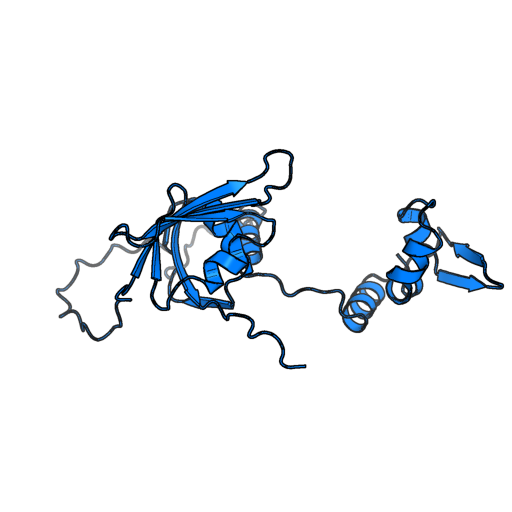LYS A 1 191 ? -20.897 2.588 2.576 1.00 70.69 191 LYS A CA 1
ATOM 1588 C C . LYS A 1 191 ? -20.726 3.376 1.280 1.00 70.69 191 LYS A C 1
ATOM 1590 O O . LYS A 1 191 ? -20.076 4.418 1.254 1.00 70.69 191 LYS A O 1
ATOM 1595 N N . GLY A 1 192 ? -21.326 2.882 0.197 1.00 75.75 192 GLY A N 1
ATOM 1596 C CA . GLY A 1 192 ? -21.092 3.427 -1.143 1.00 75.75 192 GLY A CA 1
ATOM 1597 C C . GLY A 1 192 ? -19.655 3.152 -1.586 1.00 75.75 192 GLY A C 1
ATOM 1598 O O . GLY A 1 192 ? -19.222 2.008 -1.545 1.00 75.75 192 GLY A O 1
ATOM 1599 N N . SER A 1 193 ? -18.914 4.195 -1.964 1.00 67.94 193 SER A N 1
ATOM 1600 C CA . SER A 1 193 ? -17.482 4.107 -2.290 1.00 67.94 193 SER A CA 1
ATOM 1601 C C . SER A 1 193 ? -16.556 4.337 -1.090 1.00 67.94 193 SER A C 1
ATOM 1603 O O . SER A 1 193 ? -15.346 4.431 -1.271 1.00 67.94 193 SER A O 1
ATOM 1605 N N . ARG A 1 194 ? -17.103 4.496 0.125 1.00 68.62 194 ARG A N 1
ATOM 1606 C CA . ARG A 1 194 ? -16.321 4.823 1.323 1.00 68.62 194 ARG A CA 1
ATOM 1607 C C . ARG A 1 194 ? -16.095 3.594 2.195 1.00 68.62 194 ARG A C 1
ATOM 1609 O O . ARG A 1 194 ? -17.057 3.003 2.694 1.00 68.62 194 ARG A O 1
ATOM 1616 N N . THR A 1 195 ? -14.832 3.247 2.410 1.00 76.88 195 THR A N 1
ATOM 1617 C CA . THR A 1 195 ? -14.402 2.283 3.427 1.00 76.88 195 THR A CA 1
ATOM 1618 C C . THR A 1 195 ? -14.544 2.921 4.804 1.00 76.88 195 THR A C 1
ATOM 1620 O O . THR A 1 195 ? -13.963 3.972 5.068 1.00 76.88 195 THR A O 1
ATOM 1623 N N . MET A 1 196 ? -15.338 2.287 5.666 1.00 77.00 196 MET A N 1
ATOM 1624 C CA . MET A 1 196 ? -15.630 2.743 7.029 1.00 77.00 196 MET A CA 1
ATOM 1625 C C . MET A 1 196 ? -14.876 1.931 8.083 1.00 77.00 196 MET A C 1
ATOM 1627 O O . MET A 1 196 ? -14.550 2.461 9.137 1.00 77.00 196 MET A O 1
ATOM 1631 N N . GLN A 1 197 ? -14.627 0.647 7.817 1.00 83.88 197 GLN A N 1
ATOM 1632 C CA . GLN A 1 197 ? -13.866 -0.222 8.710 1.00 83.88 197 GLN A CA 1
ATOM 1633 C C . GLN A 1 197 ? -13.311 -1.414 7.939 1.00 83.88 197 GLN A C 1
ATOM 1635 O O . GLN A 1 197 ? -14.007 -2.015 7.116 1.00 83.88 197 GLN A O 1
ATOM 1640 N N . ILE A 1 198 ? -12.092 -1.808 8.278 1.00 84.44 198 ILE A N 1
ATOM 1641 C CA . ILE A 1 198 ? -11.494 -3.063 7.847 1.00 84.44 198 ILE A CA 1
ATOM 1642 C C . ILE A 1 198 ? -10.680 -3.647 8.998 1.00 84.44 198 ILE A C 1
ATOM 1644 O O . ILE A 1 198 ? -10.141 -2.916 9.825 1.00 84.44 198 ILE A O 1
ATOM 1648 N N . THR A 1 199 ? -10.622 -4.969 9.068 1.00 84.31 199 THR A N 1
ATOM 1649 C CA . THR A 1 199 ? -9.754 -5.687 9.998 1.00 84.31 199 THR A CA 1
ATOM 1650 C C . THR A 1 199 ? -8.889 -6.609 9.162 1.00 84.31 199 THR A C 1
ATOM 1652 O O . THR A 1 199 ? -9.403 -7.324 8.305 1.00 84.31 199 THR A O 1
ATOM 1655 N N . GLY A 1 200 ? -7.581 -6.578 9.372 1.00 82.31 200 GLY A N 1
ATOM 1656 C CA . GLY A 1 200 ? -6.645 -7.371 8.590 1.00 82.31 200 GLY A CA 1
ATOM 1657 C C . GLY A 1 200 ? -5.496 -7.878 9.440 1.00 82.31 200 GLY A C 1
ATOM 1658 O O . GLY A 1 200 ? -5.199 -7.317 10.491 1.00 82.31 200 GLY A O 1
ATOM 1659 N N . ILE A 1 201 ? -4.877 -8.960 8.982 1.00 80.69 201 ILE A N 1
ATOM 1660 C CA . ILE A 1 201 ? -3.594 -9.435 9.482 1.00 80.69 201 ILE A CA 1
ATOM 1661 C C . ILE A 1 201 ? -2.514 -8.906 8.562 1.00 80.69 201 ILE A C 1
ATOM 1663 O O . ILE A 1 201 ? -2.554 -9.098 7.341 1.00 80.69 201 ILE A O 1
ATOM 1667 N N . ILE A 1 202 ? -1.511 -8.304 9.176 1.00 77.62 202 ILE A N 1
ATOM 1668 C CA . ILE A 1 202 ? -0.263 -7.952 8.526 1.00 77.62 202 ILE A CA 1
ATOM 1669 C C . ILE A 1 202 ? 0.769 -8.962 9.003 1.00 77.62 202 ILE A C 1
ATOM 1671 O O . ILE A 1 202 ? 0.921 -9.195 10.202 1.00 77.62 202 ILE A O 1
ATOM 1675 N N . ARG A 1 203 ? 1.456 -9.602 8.061 1.00 67.25 203 ARG A N 1
ATOM 1676 C CA . ARG A 1 203 ? 2.625 -10.412 8.380 1.00 67.25 203 ARG A CA 1
ATOM 1677 C C . ARG A 1 203 ? 3.827 -9.499 8.229 1.00 67.25 203 ARG A C 1
ATOM 1679 O O . ARG A 1 203 ? 4.178 -9.151 7.107 1.00 67.25 203 ARG A O 1
ATOM 1686 N N . MET A 1 204 ? 4.423 -9.105 9.348 1.00 62.75 204 MET A N 1
ATOM 1687 C CA . MET A 1 204 ? 5.708 -8.418 9.314 1.00 62.75 204 MET A CA 1
ATOM 1688 C C . MET A 1 204 ? 6.718 -9.352 8.639 1.00 62.75 204 MET A C 1
ATOM 1690 O O . MET A 1 204 ? 6.809 -10.533 9.001 1.00 62.75 204 MET A O 1
ATOM 1694 N N . MET A 1 205 ? 7.423 -8.859 7.620 1.00 51.19 205 MET A N 1
ATOM 1695 C CA . MET A 1 205 ? 8.591 -9.563 7.106 1.00 51.19 205 MET A CA 1
ATOM 1696 C C . MET A 1 205 ? 9.619 -9.537 8.231 1.00 51.19 205 MET A C 1
ATOM 1698 O O . MET A 1 205 ? 10.184 -8.495 8.540 1.00 51.19 205 MET A O 1
ATOM 1702 N N . LEU A 1 206 ? 9.831 -10.681 8.887 1.00 41.19 206 LEU A N 1
ATOM 1703 C CA . LEU A 1 206 ? 11.053 -10.850 9.664 1.00 41.19 206 LEU A CA 1
ATOM 1704 C C . LEU A 1 206 ? 12.212 -10.589 8.693 1.00 41.19 206 LEU A C 1
ATOM 1706 O O . LEU A 1 206 ? 12.146 -11.102 7.572 1.00 41.19 206 LEU A O 1
ATOM 1710 N N . PRO A 1 207 ? 13.233 -9.801 9.074 1.00 38.06 207 PRO A N 1
ATOM 1711 C CA . PRO A 1 207 ? 14.405 -9.659 8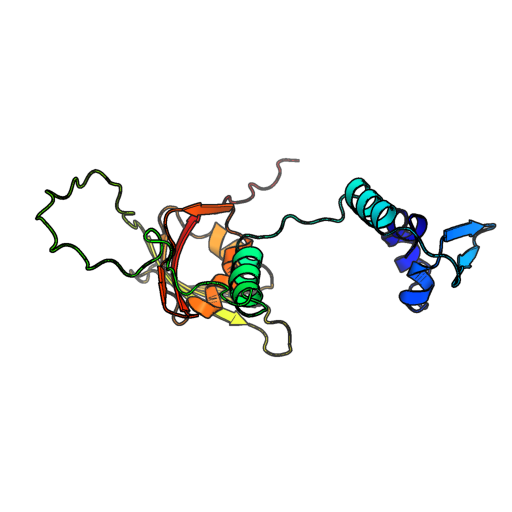.235 1.00 38.06 207 PRO A CA 1
ATOM 1712 C C . PRO A 1 207 ? 14.930 -11.066 7.980 1.00 38.06 207 PRO A C 1
ATOM 1714 O O . PRO A 1 207 ? 15.170 -11.811 8.935 1.00 38.06 207 PRO A O 1
ATOM 1717 N N . ASP A 1 208 ? 15.014 -11.442 6.704 1.00 33.47 208 ASP A N 1
ATOM 1718 C CA . ASP A 1 208 ? 15.586 -12.713 6.292 1.00 33.47 208 ASP A CA 1
ATOM 1719 C C . ASP A 1 208 ? 16.930 -12.865 7.009 1.00 33.47 208 ASP A C 1
ATOM 1721 O O . ASP A 1 208 ? 17.855 -12.067 6.830 1.00 33.47 208 ASP A O 1
ATOM 1725 N N . VAL A 1 209 ? 16.998 -13.852 7.901 1.00 32.41 209 VAL A N 1
ATOM 1726 C CA . VAL A 1 209 ? 18.251 -14.287 8.503 1.00 32.41 209 VAL A CA 1
ATOM 1727 C C . VAL A 1 209 ? 18.990 -14.993 7.372 1.00 32.41 209 VAL A C 1
ATOM 1729 O O . VAL A 1 209 ? 18.662 -16.131 7.037 1.00 32.41 209 VAL A O 1
ATOM 1732 N N . TRP A 1 210 ? 19.881 -14.248 6.717 1.00 35.00 210 TRP A N 1
ATOM 1733 C CA . TRP A 1 210 ? 20.819 -14.751 5.713 1.00 35.00 210 TRP A CA 1
ATOM 1734 C C . TRP A 1 210 ? 21.761 -15.798 6.309 1.00 35.00 210 TRP A C 1
ATOM 1736 O O . TRP A 1 210 ? 22.207 -15.603 7.465 1.00 35.00 210 TRP A O 1
#